Protein 3FZX (pdb70)

Sequence (201 aa):
CAFFFPNQEGEQITRNCYTADGKLTNILVYRVDQAYEYPSGEVVANYTFADAAGKTLNSGQVVARCSDGNFSSGDVATFPTALNNADVYGDLNYPDAFSNPNPGDDDEFDDGTLRLYQKGNKNNRAEISSVFDREFVTTETVNTPAGAFYCTKVKYENNIWTPKETIKGYGYEWYAPNIGIVRSEQYNNKKKELQSYSVLERIKK

B-factor: mean 40.84, std 9.48, range [25.57, 89.01]

Foldseek 3Di:
DFFFAAADAQKKWKKFKAFLVRDTFKIKMKGFHDHDDDPQWWTKIKMFIGTPVRHTAEIDMIWIGGNNWTKACVVCSQCLNSVHHQKDKDMGDDDCVVVHDFQDQPPDDKMKDKMAGDVHRLPIKMDTKDSKTWHDWAWDQAQAGIATWTKIKIWWMDHVVDIFTWIKMFTTHGNNHTAKMWIDGNVRRTGMMMGTNHIDD

Structure (mmCIF, N/CA/C/O backbone):
data_3FZX
#
_entry.id   3FZX
#
_cell.length_a   143.740
_cell.length_b   143.740
_cell.length_c   49.460
_cell.angle_alpha   90.000
_cell.angle_beta   90.000
_cell.angle_gamma   120.000
#
_symmetry.space_group_name_H-M   'P 64 2 2'
#
loop_
_entity.id
_entity.type
_entity.pdbx_description
1 polymer 'Putative exported protein'
2 non-polymer 'CALCIUM ION'
3 water water
#
loop_
_atom_site.group_PDB
_atom_site.id
_atom_site.type_symbol
_atom_site.label_atom_id
_atom_site.label_alt_id
_atom_site.label_comp_id
_atom_site.label_asym_id
_atom_site.label_entity_id
_atom_site.label_seq_id
_atom_site.pdbx_PDB_ins_code
_atom_site.Cartn_x
_atom_site.Cartn_y
_atom_site.Cartn_z
_atom_site.occupancy
_atom_site.B_iso_or_equiv
_atom_site.auth_seq_id
_atom_site.auth_comp_id
_atom_site.auth_asym_id
_atom_site.auth_atom_id
_atom_site.pdbx_PDB_model_num
ATOM 1 N N . CYS A 1 7 ? 62.553 -0.747 19.873 1.00 58.10 25 CYS A N 1
ATOM 2 C CA . CYS A 1 7 ? 61.700 -0.685 18.647 1.00 56.07 25 CYS A CA 1
ATOM 3 C C . CYS A 1 7 ? 60.523 0.260 18.905 1.00 53.37 25 CYS A C 1
ATOM 4 O O . CYS A 1 7 ? 59.448 -0.168 19.323 1.00 57.67 25 CYS A O 1
ATOM 6 N N . ALA A 1 8 ? 60.739 1.552 18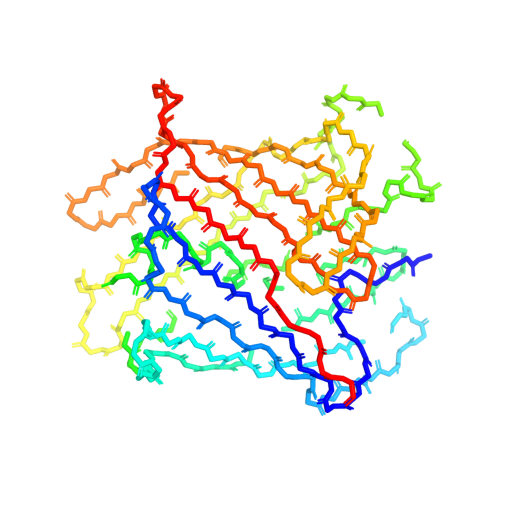.685 1.00 47.81 26 ALA A N 1
ATOM 7 C CA . ALA A 1 8 ? 59.686 2.563 18.854 1.00 42.87 26 ALA A CA 1
ATOM 8 C C . ALA A 1 8 ? 58.679 2.515 17.698 1.00 38.16 26 ALA A C 1
ATOM 9 O O . ALA A 1 8 ? 59.040 2.262 16.555 1.00 38.96 26 ALA A O 1
ATOM 11 N N . PHE A 1 9 ? 57.418 2.784 17.994 1.00 33.77 27 PHE A N 1
ATOM 12 C CA . PHE A 1 9 ? 56.345 2.718 17.003 1.00 32.61 27 PHE A CA 1
ATOM 13 C C . PHE A 1 9 ? 55.835 4.152 16.829 1.00 33.46 27 PHE A C 1
ATOM 14 O O . PHE A 1 9 ? 55.191 4.693 17.715 1.00 35.22 27 PHE A O 1
ATOM 22 N N . PHE A 1 10 ? 56.114 4.762 15.681 1.00 34.95 28 PHE A N 1
ATOM 23 C CA . PHE A 1 10 ? 55.838 6.191 15.457 1.00 34.50 28 PHE A CA 1
ATOM 24 C C . PHE A 1 10 ? 54.452 6.471 14.902 1.00 34.68 28 PHE A C 1
ATOM 25 O O . PHE A 1 10 ? 54.321 7.013 13.827 1.00 32.16 28 PHE A O 1
ATOM 33 N N . PHE A 1 11 ? 53.426 6.089 15.659 1.00 33.89 29 PHE A N 1
ATOM 34 C CA . PHE A 1 11 ? 52.027 6.232 15.255 1.00 34.14 29 PHE A CA 1
ATOM 35 C C . PHE A 1 11 ? 51.159 5.776 16.433 1.00 33.56 29 PHE A C 1
ATOM 36 O O . PHE A 1 11 ? 51.578 4.938 17.214 1.00 33.83 29 PHE A O 1
ATOM 44 N N . PRO A 1 12 ? 49.953 6.329 16.591 1.00 34.91 30 PRO A N 1
ATOM 45 C CA . PRO A 1 12 ? 49.140 5.793 17.678 1.00 33.80 30 PRO A CA 1
ATOM 46 C C . PRO A 1 12 ? 48.860 4.307 17.499 1.00 34.27 30 PRO A C 1
ATOM 47 O O . PRO A 1 12 ? 48.740 3.827 16.376 1.00 33.35 30 PRO A O 1
ATOM 51 N N . ASN A 1 13 ? 48.775 3.589 18.609 1.00 34.90 31 ASN A N 1
ATOM 52 C CA . ASN A 1 13 ? 48.564 2.172 18.559 1.00 36.92 31 ASN A CA 1
ATOM 53 C C . ASN A 1 13 ? 47.531 1.587 19.530 1.00 38.44 31 ASN A C 1
ATOM 54 O O . ASN A 1 13 ? 47.406 0.389 19.592 1.00 36.73 31 ASN A O 1
ATOM 59 N N . GLN A 1 14 ? 46.759 2.415 20.238 1.00 39.19 32 GLN A N 1
ATOM 60 C CA . GLN A 1 14 ? 45.640 1.912 21.061 1.00 40.13 32 GLN A CA 1
ATOM 61 C C . GLN A 1 14 ? 44.366 1.967 20.251 1.00 40.30 32 GLN A C 1
ATOM 62 O O . GLN A 1 14 ? 44.029 3.020 19.733 1.00 40.21 32 GLN A O 1
ATOM 68 N N . GLU A 1 15 ? 43.627 0.864 20.180 1.00 41.28 33 GLU A N 1
ATOM 69 C CA . GLU A 1 15 ? 42.358 0.834 19.434 1.00 41.88 33 GLU A CA 1
ATOM 70 C C . GLU A 1 15 ? 41.454 1.964 19.884 1.00 38.44 33 GLU A C 1
ATOM 71 O O . GLU A 1 15 ? 41.322 2.190 21.067 1.00 39.78 33 GLU A O 1
ATOM 77 N N . GLY A 1 16 ? 40.847 2.663 18.935 1.00 38.00 34 GLY A N 1
ATOM 78 C CA . GLY A 1 16 ? 39.945 3.767 19.246 1.00 38.52 34 GLY A CA 1
ATOM 79 C C . GLY A 1 16 ? 40.655 5.106 19.386 1.00 39.21 34 GLY A C 1
ATOM 80 O O . GLY A 1 16 ? 40.007 6.132 19.322 1.00 40.01 34 GLY A O 1
ATOM 81 N N . GLU A 1 17 ? 41.977 5.120 19.574 1.00 37.96 35 GLU A N 1
ATOM 82 C CA . GLU A 1 17 ? 42.703 6.393 19.760 1.00 37.37 35 GLU A CA 1
ATOM 83 C C . GLU A 1 17 ? 42.558 7.254 18.508 1.00 36.51 35 GLU A C 1
ATOM 84 O O . GLU A 1 17 ? 42.542 6.716 17.405 1.00 37.37 35 GLU A O 1
ATOM 90 N N . GLN A 1 18 ? 42.484 8.573 18.699 1.00 35.95 36 GLN A N 1
ATOM 91 C CA . GLN A 1 18 ? 42.202 9.540 17.630 1.00 37.49 36 GLN A CA 1
ATOM 92 C C . GLN A 1 18 ? 43.150 10.745 17.701 1.00 34.65 36 GLN A C 1
ATOM 93 O O . GLN A 1 18 ? 43.280 11.358 18.741 1.00 35.43 36 GLN A O 1
ATOM 99 N N . ILE A 1 19 ? 43.846 11.028 16.608 1.00 34.30 37 ILE A N 1
ATOM 100 C CA . ILE A 1 19 ? 44.837 12.101 16.517 1.00 35.67 37 ILE A CA 1
ATOM 101 C C . ILE A 1 19 ? 44.323 13.078 15.474 1.00 36.20 37 ILE A C 1
ATOM 102 O O . ILE A 1 19 ? 43.887 12.645 14.402 1.00 35.47 37 ILE A O 1
ATOM 107 N N . THR A 1 20 ? 44.355 14.375 15.791 1.00 35.59 38 THR A N 1
ATOM 108 C CA . THR A 1 20 ? 43.957 15.426 14.868 1.00 33.81 38 THR A CA 1
ATOM 109 C C . THR A 1 20 ? 45.145 16.313 14.611 1.00 33.84 38 THR A C 1
ATOM 110 O O . THR A 1 20 ? 45.825 16.711 15.545 1.00 34.57 38 THR A O 1
ATOM 114 N N . ARG A 1 21 ? 45.392 16.608 13.334 1.00 33.39 39 ARG A N 1
ATOM 115 C CA . ARG A 1 21 ? 46.428 17.535 12.945 1.00 33.55 39 ARG A CA 1
ATOM 116 C C . ARG A 1 21 ? 45.798 18.625 12.040 1.00 32.95 39 ARG A C 1
ATOM 117 O O . ARG A 1 21 ? 45.010 18.327 11.136 1.00 33.08 39 ARG A O 1
ATOM 125 N N . ASN A 1 22 ? 46.130 19.882 12.311 1.00 33.42 40 ASN A N 1
ATOM 126 C CA . ASN A 1 22 ? 45.619 21.021 11.548 1.00 33.63 40 ASN A CA 1
ATOM 127 C C . ASN A 1 22 ? 46.633 21.451 10.491 1.00 33.20 40 ASN A C 1
ATOM 128 O O . ASN A 1 22 ? 47.847 21.389 10.748 1.00 31.55 40 ASN A O 1
ATOM 133 N N . CYS A 1 23 ? 46.124 21.907 9.332 1.00 30.03 41 CYS A N 1
ATOM 134 C CA . CYS A 1 23 ? 46.952 22.389 8.211 1.00 30.32 41 CYS A CA 1
ATOM 135 C C . CYS A 1 23 ? 46.734 23.853 7.980 1.00 30.50 41 CYS A C 1
ATOM 136 O O . CYS A 1 23 ? 45.582 24.286 7.950 1.00 31.15 41 CYS A O 1
ATOM 139 N N . TYR A 1 24 ? 47.836 24.581 7.768 1.00 29.08 42 TYR A N 1
ATOM 140 C CA . TYR A 1 24 ? 47.826 26.033 7.649 1.00 31.71 42 TYR A CA 1
ATOM 141 C C . TYR A 1 24 ? 48.558 26.549 6.397 1.00 33.36 42 TYR A C 1
ATOM 142 O O . TYR A 1 24 ? 49.522 25.925 5.934 1.00 30.65 42 TYR A O 1
ATOM 151 N N . THR A 1 25 ? 48.097 27.715 5.901 1.00 34.17 43 THR A N 1
ATOM 152 C CA . THR A 1 25 ? 48.804 28.498 4.902 1.00 31.81 43 THR A CA 1
ATOM 153 C C . THR A 1 25 ? 49.993 29.132 5.619 1.00 34.07 43 THR A C 1
ATOM 154 O O . THR A 1 25 ? 50.044 29.206 6.882 1.00 32.75 43 THR A O 1
ATOM 158 N N . ALA A 1 26 ? 50.936 29.617 4.821 1.00 33.80 44 ALA A N 1
ATOM 159 C CA . ALA A 1 26 ? 52.109 30.333 5.323 1.00 34.00 44 ALA A CA 1
ATOM 160 C C . ALA A 1 26 ? 51.727 31.526 6.172 1.00 35.29 44 ALA A C 1
ATOM 161 O O . ALA A 1 26 ? 52.538 31.987 6.940 1.00 35.68 44 ALA A O 1
ATOM 163 N N . ASP A 1 27 ? 50.520 32.062 5.990 1.00 36.99 45 ASP A N 1
ATOM 164 C CA . ASP A 1 27 ? 50.018 33.169 6.821 1.00 38.88 45 ASP A CA 1
ATOM 165 C C . ASP A 1 27 ? 49.204 32.760 8.056 1.00 35.98 45 ASP A C 1
ATOM 166 O O . ASP A 1 27 ? 48.592 33.606 8.709 1.00 35.15 45 ASP A O 1
ATOM 171 N N . GLY A 1 28 ? 49.234 31.473 8.379 1.00 33.75 46 GLY A N 1
ATOM 172 C CA . GLY A 1 28 ? 48.647 30.946 9.600 1.00 34.26 46 GLY A CA 1
ATOM 173 C C . GLY A 1 28 ? 47.162 30.639 9.550 1.00 35.11 46 GLY A C 1
ATOM 174 O O . GLY A 1 28 ? 46.556 30.319 10.588 1.00 34.49 46 GLY A O 1
ATOM 175 N N . LYS A 1 29 ? 46.567 30.738 8.362 1.00 34.59 47 LYS A N 1
ATOM 176 C CA . LYS A 1 29 ? 45.149 30.441 8.212 1.00 32.70 47 LYS A CA 1
ATOM 177 C C . LYS A 1 29 ? 44.941 28.939 8.110 1.00 31.20 47 LYS A C 1
ATOM 178 O O . LYS A 1 29 ? 45.647 28.266 7.364 1.00 31.48 47 LYS A O 1
ATOM 184 N N . LEU A 1 30 ? 43.953 28.439 8.851 1.00 29.94 48 LEU A N 1
ATOM 185 C CA . LEU A 1 30 ? 43.575 27.033 8.826 1.00 32.98 48 LEU A CA 1
ATOM 186 C C . LEU A 1 30 ? 42.888 26.679 7.498 1.00 32.29 48 LEU A C 1
ATOM 187 O O . LEU A 1 30 ? 41.861 27.279 7.177 1.00 31.19 48 LEU A O 1
ATOM 192 N N . THR A 1 31 ? 43.461 25.717 6.762 1.00 29.84 49 THR A N 1
ATOM 193 C CA . THR A 1 31 ? 42.893 25.206 5.501 1.00 30.85 49 THR A CA 1
ATOM 194 C C . THR A 1 31 ? 42.245 23.830 5.660 1.00 30.95 49 THR A C 1
ATOM 195 O O . THR A 1 31 ? 41.189 23.562 5.096 1.00 30.90 49 THR A O 1
ATOM 199 N N . ASN A 1 32 ? 42.860 22.940 6.434 1.00 31.49 50 ASN A N 1
ATOM 200 C CA . ASN A 1 32 ? 42.351 21.569 6.527 1.00 31.66 50 ASN A CA 1
ATOM 201 C C . ASN A 1 32 ? 42.605 20.940 7.863 1.00 32.75 50 ASN A C 1
ATOM 202 O O . ASN A 1 32 ? 43.500 21.360 8.602 1.00 32.52 50 ASN A O 1
ATOM 207 N N . ILE A 1 33 ? 41.815 19.911 8.150 1.00 34.17 51 ILE A N 1
ATOM 208 C CA . ILE A 1 33 ? 41.943 19.145 9.385 1.00 35.95 51 ILE A CA 1
ATOM 209 C C . ILE A 1 33 ? 42.060 17.680 9.014 1.00 3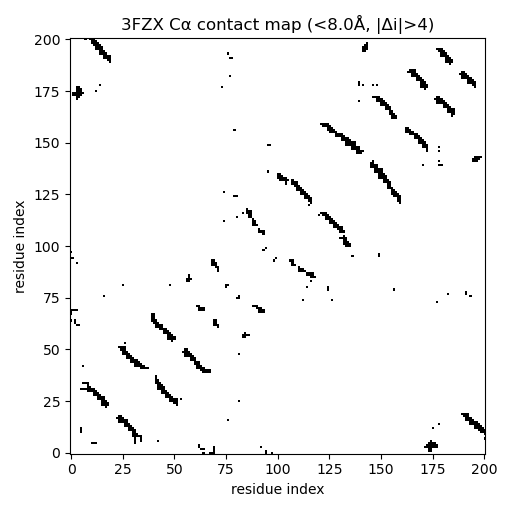6.80 51 ILE A C 1
ATOM 210 O O . ILE A 1 33 ? 41.215 17.184 8.261 1.00 33.79 51 ILE A O 1
ATOM 215 N N . LEU A 1 34 ? 43.111 17.010 9.513 1.00 35.86 52 LEU A N 1
ATOM 216 C CA . LEU A 1 34 ? 43.323 15.583 9.270 1.00 36.70 52 LEU A CA 1
ATOM 217 C C . LEU A 1 34 ? 43.093 14.819 10.580 1.00 37.84 52 LEU A C 1
ATOM 218 O O . LEU A 1 34 ? 43.657 15.172 11.632 1.00 36.75 52 LEU A O 1
ATOM 223 N N . VAL A 1 35 ? 42.281 13.769 10.511 1.00 38.33 53 VAL A N 1
ATOM 224 C CA . VAL A 1 35 ? 41.914 12.974 11.689 1.00 38.62 53 VAL A CA 1
ATOM 225 C C . VAL A 1 35 ? 42.217 11.512 11.406 1.00 40.00 53 VAL A C 1
ATOM 226 O O . VAL A 1 35 ? 41.745 10.965 10.394 1.00 40.08 53 VAL A O 1
ATOM 230 N N . TYR A 1 36 ? 43.017 10.897 12.273 1.00 39.09 54 TYR A N 1
ATOM 231 C CA . TYR A 1 36 ? 43.314 9.476 12.195 1.00 39.68 54 TYR A CA 1
ATOM 232 C C . TYR A 1 36 ? 42.627 8.798 13.364 1.00 40.35 54 TYR A C 1
ATOM 233 O O . TYR A 1 36 ? 42.641 9.332 14.478 1.00 40.54 54 TYR A O 1
ATOM 242 N N . ARG A 1 37 ? 42.038 7.631 13.133 1.00 38.89 55 ARG A N 1
ATOM 243 C CA . ARG A 1 37 ? 41.507 6.811 14.218 1.00 39.10 55 ARG A CA 1
ATOM 244 C C . ARG A 1 37 ? 42.015 5.363 14.081 1.00 36.93 55 ARG A C 1
ATOM 245 O O . ARG A 1 37 ? 41.852 4.731 13.017 1.00 36.03 55 ARG A O 1
ATOM 253 N N . VAL A 1 38 ? 42.637 4.859 15.148 1.00 35.53 56 VAL A N 1
ATOM 254 C CA . VAL A 1 38 ? 43.148 3.498 15.189 1.00 36.29 56 VAL A CA 1
ATOM 255 C C . VAL A 1 38 ? 41.965 2.529 15.193 1.00 37.16 56 VAL A C 1
ATOM 256 O O . VAL A 1 38 ? 41.153 2.551 16.118 1.00 38.18 56 VAL A O 1
ATOM 260 N N . ASP A 1 39 ? 41.850 1.728 14.141 1.00 39.80 57 ASP A N 1
ATOM 261 C CA . ASP A 1 39 ? 40.755 0.755 13.984 1.00 43.23 57 ASP A CA 1
ATOM 262 C C . ASP A 1 39 ? 41.137 -0.563 14.637 1.00 44.11 57 ASP A C 1
ATOM 263 O O . ASP A 1 39 ? 40.381 -1.098 15.419 1.00 45.34 57 ASP A O 1
ATOM 268 N N . GLN A 1 40 ? 42.327 -1.071 14.338 1.00 44.30 58 GLN A N 1
ATOM 269 C CA . GLN A 1 40 ? 42.766 -2.350 14.885 1.00 45.88 58 GLN A CA 1
ATOM 270 C C . GLN A 1 40 ? 44.271 -2.397 15.057 1.00 41.51 58 GLN A C 1
ATOM 271 O O . GLN A 1 40 ? 44.990 -1.858 14.241 1.00 39.45 58 GLN A O 1
ATOM 277 N N . ALA A 1 41 ? 44.736 -3.034 16.126 1.00 38.31 59 ALA A N 1
ATOM 278 C CA . ALA A 1 41 ? 46.162 -3.285 16.326 1.00 36.57 59 ALA A CA 1
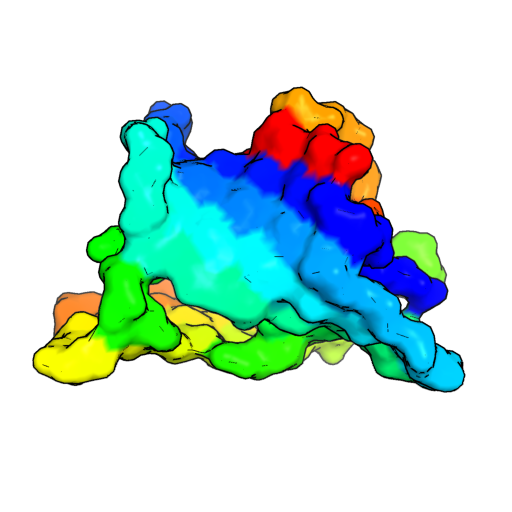ATOM 279 C C . ALA A 1 41 ? 46.323 -4.792 16.354 1.00 36.69 59 ALA A C 1
ATOM 280 O O . ALA A 1 41 ? 45.598 -5.460 17.067 1.00 38.72 59 ALA A O 1
ATOM 282 N N . TYR A 1 42 ? 47.245 -5.322 15.554 1.00 35.80 60 TYR A N 1
ATOM 283 C CA . TYR A 1 42 ? 47.518 -6.754 15.474 1.00 34.23 60 TYR A CA 1
ATOM 284 C C . TYR A 1 42 ? 48.962 -7.028 15.868 1.00 36.10 60 TYR A C 1
ATOM 285 O O . TYR A 1 42 ? 49.879 -6.298 15.466 1.00 35.23 60 TYR A O 1
ATOM 294 N N . GLU A 1 43 ? 49.179 -8.118 16.595 1.00 34.78 61 GLU A N 1
ATOM 295 C CA . GLU A 1 43 ? 50.511 -8.485 17.035 1.00 34.12 61 GLU A CA 1
ATOM 296 C C . GLU A 1 43 ? 51.054 -9.603 16.191 1.00 31.75 61 GLU A C 1
ATOM 297 O O . GLU A 1 43 ? 50.366 -10.581 15.926 1.00 30.03 61 GLU A O 1
ATOM 303 N N . TYR A 1 44 ? 52.293 -9.430 15.752 1.00 29.73 62 TYR A N 1
ATOM 304 C CA . TYR A 1 44 ? 53.019 -10.422 15.002 1.00 31.90 62 TYR A CA 1
ATOM 305 C C . TYR A 1 44 ? 54.340 -10.639 15.736 1.00 33.77 62 TYR A C 1
ATOM 306 O O . TYR A 1 44 ? 54.813 -9.744 16.422 1.00 31.11 62 TYR A O 1
ATOM 315 N N . PRO A 1 45 ? 54.946 -11.829 15.604 1.00 38.61 63 PRO A N 1
ATOM 316 C CA . PRO A 1 45 ? 56.225 -12.038 16.287 1.00 41.02 63 PRO A CA 1
ATOM 317 C C . PRO A 1 45 ? 57.222 -10.924 15.962 1.00 43.13 63 PRO A C 1
ATOM 318 O O . PRO A 1 45 ? 57.833 -10.367 16.853 1.00 45.50 63 PRO A O 1
ATOM 322 N N . SER A 1 46 ? 57.308 -10.545 14.697 1.00 45.57 64 SER A N 1
ATOM 323 C CA . SER A 1 46 ? 58.257 -9.520 14.256 1.00 47.56 64 SER A CA 1
ATOM 324 C C . SER A 1 46 ? 57.886 -8.064 14.571 1.00 46.90 64 SER A C 1
ATOM 325 O O . SER A 1 46 ? 58.581 -7.156 14.093 1.00 50.98 64 SER A O 1
ATOM 328 N N . GLY A 1 47 ? 56.823 -7.823 15.345 1.00 42.55 65 GLY A N 1
ATOM 329 C CA . GLY A 1 47 ? 56.321 -6.461 15.546 1.00 41.13 65 GLY A CA 1
ATOM 330 C C . GLY A 1 47 ? 54.825 -6.306 15.282 1.00 40.26 65 GLY A C 1
ATOM 331 O O . GLY A 1 47 ? 54.129 -7.254 14.974 1.00 45.20 65 GLY A O 1
ATOM 340 N N . GLU A 1 49 ? 51.137 -4.426 13.727 1.00 35.21 67 GLU A N 1
ATOM 341 C CA . GLU A 1 49 ? 50.451 -3.858 12.579 1.00 34.90 67 GLU A CA 1
ATOM 342 C C . GLU A 1 49 ? 49.260 -3.045 13.086 1.00 35.55 67 GLU A C 1
ATOM 343 O O . GLU A 1 49 ? 48.437 -3.571 13.844 1.00 36.62 67 GLU A O 1
ATOM 349 N N . VAL A 1 50 ? 49.158 -1.785 12.662 1.00 33.98 68 VAL A N 1
ATOM 350 C CA . VAL A 1 50 ? 48.030 -0.908 13.049 1.00 34.43 68 VAL A CA 1
ATOM 351 C C . VAL A 1 50 ? 47.304 -0.472 11.785 1.00 35.10 68 VAL A C 1
ATOM 352 O O . VAL A 1 50 ? 47.927 0.048 10.877 1.00 36.52 68 VAL A O 1
ATOM 356 N N . VAL A 1 51 ? 46.003 -0.724 11.714 1.00 34.68 69 VAL A N 1
ATOM 357 C CA . VAL A 1 51 ? 45.163 -0.260 10.622 1.00 33.65 69 VAL A CA 1
ATOM 358 C C . VAL A 1 51 ? 44.392 0.938 11.194 1.00 35.06 69 VAL A C 1
ATOM 359 O O . VAL A 1 51 ? 43.726 0.809 12.231 1.00 33.04 69 VAL A O 1
ATOM 363 N N . ALA A 1 52 ? 44.500 2.103 10.543 1.00 34.89 70 ALA A N 1
ATOM 364 C CA . ALA A 1 52 ? 43.775 3.298 10.986 1.00 38.29 70 ALA A CA 1
ATOM 365 C C . ALA A 1 52 ? 42.931 3.865 9.852 1.00 39.26 70 ALA A C 1
ATOM 366 O O . ALA A 1 52 ? 43.307 3.753 8.704 1.00 39.49 70 ALA A O 1
ATOM 368 N N . ASN A 1 53 ? 41.782 4.439 10.198 1.00 40.52 71 ASN A N 1
ATOM 369 C CA . ASN A 1 53 ? 40.963 5.210 9.258 1.00 42.34 71 ASN A CA 1
ATOM 370 C C . ASN A 1 53 ? 41.396 6.668 9.277 1.00 41.87 71 ASN A C 1
ATOM 371 O O . ASN A 1 53 ? 41.633 7.212 10.353 1.00 43.18 71 ASN A O 1
ATOM 376 N N . TYR A 1 54 ? 41.501 7.291 8.103 1.00 41.45 72 TYR A N 1
ATOM 377 C CA . TYR A 1 54 ? 41.800 8.720 8.006 1.00 39.50 72 TYR A CA 1
ATOM 378 C C . TYR A 1 54 ? 40.639 9.446 7.374 1.00 41.85 72 TYR A C 1
ATOM 379 O O . TYR A 1 54 ? 39.910 8.866 6.559 1.00 40.68 72 TYR A O 1
ATOM 388 N N . THR A 1 55 ? 40.475 10.703 7.797 1.00 41.30 73 THR A N 1
ATOM 389 C CA . THR A 1 55 ? 39.583 11.672 7.194 1.00 40.27 73 THR A CA 1
ATOM 390 C C . THR A 1 55 ? 40.339 12.996 7.008 1.00 39.35 73 THR A C 1
ATOM 391 O O . THR A 1 55 ? 41.075 13.442 7.890 1.00 38.23 73 THR A O 1
ATOM 395 N N . PHE A 1 56 ? 40.204 13.549 5.809 1.00 37.76 74 PHE A N 1
ATOM 396 C CA . PHE A 1 56 ? 40.729 14.846 5.432 1.00 36.73 74 PHE A CA 1
ATOM 397 C C . PHE A 1 56 ? 39.486 15.704 5.279 1.00 36.05 74 PHE A C 1
ATOM 398 O O . PHE A 1 56 ? 38.580 15.354 4.540 1.00 34.10 74 PHE A O 1
ATOM 406 N N . ALA A 1 57 ? 39.427 16.804 6.004 1.00 36.81 75 ALA A N 1
ATOM 407 C CA . ALA A 1 57 ? 38.333 17.759 5.861 1.00 35.97 75 ALA A CA 1
ATOM 408 C C . ALA A 1 57 ? 38.891 19.151 5.626 1.00 35.26 75 ALA A C 1
ATOM 409 O O . ALA A 1 57 ? 40.080 19.394 5.800 1.00 32.08 75 ALA A O 1
ATOM 411 N N . ASP A 1 58 ? 38.023 20.057 5.196 1.00 35.14 76 ASP A N 1
ATOM 412 C CA . ASP A 1 58 ? 38.401 21.462 5.042 1.00 36.91 76 ASP A CA 1
ATOM 413 C C . ASP A 1 58 ? 38.223 22.161 6.395 1.00 36.40 76 ASP A C 1
ATOM 414 O O . ASP A 1 58 ? 37.798 21.526 7.365 1.00 38.13 76 ASP A O 1
ATOM 419 N N . ALA A 1 59 ? 38.516 23.465 6.443 1.00 36.72 77 ALA A N 1
ATOM 420 C CA . ALA A 1 59 ? 38.450 24.253 7.677 1.00 37.81 77 ALA A CA 1
ATOM 421 C C . ALA A 1 59 ? 37.049 24.300 8.265 1.00 38.62 77 ALA A C 1
ATOM 422 O O . ALA A 1 59 ? 36.911 24.453 9.461 1.00 41.68 77 ALA A O 1
ATOM 424 N N . ALA A 1 60 ? 36.018 24.145 7.440 1.00 38.90 78 ALA A N 1
ATOM 425 C CA . ALA A 1 60 ? 34.632 24.117 7.929 1.00 39.73 78 ALA A CA 1
ATOM 426 C C . ALA A 1 60 ? 34.162 22.703 8.331 1.00 41.44 78 ALA A C 1
ATOM 427 O O . ALA A 1 60 ? 32.986 22.498 8.554 1.00 42.45 78 ALA A O 1
ATOM 429 N N . GLY A 1 61 ? 35.067 21.726 8.418 1.00 45.11 79 GLY A N 1
ATOM 430 C CA . GLY A 1 61 ? 34.694 20.341 8.774 1.00 45.51 79 GLY A CA 1
ATOM 431 C C . GLY A 1 61 ? 34.064 19.446 7.695 1.00 45.38 79 GLY A C 1
ATOM 432 O O . GLY A 1 61 ? 33.776 18.275 7.968 1.00 45.94 79 GLY A O 1
ATOM 433 N N . LYS A 1 62 ? 33.826 19.963 6.488 1.00 43.90 80 LYS A N 1
ATOM 434 C CA . LYS A 1 62 ? 33.340 19.119 5.389 1.00 43.59 80 LYS A CA 1
ATOM 435 C C . LYS A 1 62 ? 34.420 18.090 4.958 1.00 42.26 80 LYS A C 1
ATOM 436 O O . LYS A 1 62 ? 35.548 18.462 4.615 1.00 40.37 80 LYS A O 1
ATOM 442 N N . THR A 1 63 ? 34.067 16.805 4.994 1.00 41.06 81 THR A N 1
ATOM 443 C CA . THR A 1 63 ? 34.983 15.735 4.596 1.00 41.97 81 THR A CA 1
ATOM 444 C C . THR A 1 63 ? 35.339 15.857 3.122 1.00 39.64 81 THR A C 1
ATOM 445 O O . THR A 1 63 ? 34.464 16.041 2.323 1.00 40.16 81 THR A O 1
ATOM 449 N N . LEU A 1 64 ? 36.625 15.791 2.803 1.00 37.69 82 LEU A N 1
ATOM 450 C CA . LEU A 1 64 ? 37.128 15.831 1.440 1.00 37.70 82 LEU A CA 1
ATOM 451 C C . LEU A 1 64 ? 37.497 14.419 0.952 1.00 39.69 82 LEU A C 1
ATOM 452 O O . LEU A 1 64 ? 37.322 14.081 -0.209 1.00 40.54 82 LEU A O 1
ATOM 457 N N . ASN A 1 65 ? 38.003 13.590 1.847 1.00 41.34 83 ASN A N 1
ATOM 458 C CA . ASN A 1 65 ? 38.501 12.282 1.483 1.00 39.39 83 ASN A CA 1
ATOM 459 C C . ASN A 1 65 ? 38.644 11.454 2.744 1.00 41.39 83 ASN A C 1
ATOM 460 O O . ASN A 1 65 ? 39.026 11.992 3.785 1.00 39.17 83 ASN A O 1
ATOM 465 N N . SER A 1 66 ? 38.343 10.159 2.653 1.00 41.91 84 SER A N 1
ATOM 466 C CA . SER A 1 66 ? 38.655 9.213 3.710 1.00 43.52 84 SER A CA 1
ATOM 467 C C . SER A 1 66 ? 39.020 7.843 3.180 1.00 44.87 84 SER A C 1
ATOM 468 O O . SER A 1 66 ? 38.639 7.440 2.077 1.00 44.32 84 SER A O 1
ATOM 471 N N . GLY A 1 67 ? 39.819 7.146 3.974 1.00 45.70 85 GLY A N 1
ATOM 472 C CA . GLY A 1 67 ? 40.305 5.834 3.614 1.00 45.20 85 GLY A CA 1
ATOM 473 C C . GLY A 1 67 ? 40.928 5.157 4.808 1.00 45.42 85 GLY A C 1
ATOM 474 O O . GLY A 1 67 ? 40.647 5.512 5.964 1.00 42.84 85 GLY A O 1
ATOM 475 N N . GLN A 1 68 ? 41.739 4.154 4.520 1.00 44.34 86 GLN A N 1
ATOM 476 C CA . GLN A 1 68 ? 42.435 3.432 5.548 1.00 45.35 86 GLN A CA 1
ATOM 477 C C . GLN A 1 68 ? 43.893 3.520 5.237 1.00 44.76 86 GLN A C 1
ATOM 478 O O . GLN A 1 68 ? 44.279 3.733 4.099 1.00 44.70 86 GLN A O 1
ATOM 492 N N . VAL A 1 70 ? 48.048 2.178 7.009 1.00 35.75 88 VAL A N 1
ATOM 493 C CA A VAL A 1 70 ? 48.732 1.239 7.874 0.50 36.24 88 VAL A CA 1
ATOM 494 C CA B VAL A 1 70 ? 48.760 1.209 7.838 0.50 36.13 88 VAL A CA 1
ATOM 495 C C . VAL A 1 70 ? 50.044 1.779 8.420 1.00 35.90 88 VAL A C 1
ATOM 496 O O . VAL A 1 70 ? 50.784 2.464 7.718 1.00 37.14 88 VAL A O 1
ATOM 503 N N . ALA A 1 71 ? 50.290 1.485 9.701 1.00 35.82 89 ALA A N 1
ATOM 504 C CA . ALA A 1 71 ? 51.556 1.764 10.377 1.00 35.36 89 ALA A CA 1
ATOM 505 C C . ALA A 1 71 ? 52.027 0.394 10.860 1.00 36.42 89 ALA A C 1
ATOM 506 O O . ALA A 1 71 ? 51.195 -0.422 11.291 1.00 34.83 89 ALA A O 1
ATOM 508 N N . ARG A 1 72 ? 53.339 0.141 10.797 1.00 35.11 90 ARG A N 1
ATOM 509 C CA . ARG A 1 72 ? 53.879 -1.141 11.181 1.00 34.49 90 ARG A CA 1
ATOM 510 C C . ARG A 1 72 ? 55.337 -1.179 11.613 1.00 34.84 90 ARG A C 1
ATOM 511 O O . ARG A 1 72 ? 56.158 -0.387 11.170 1.00 31.39 90 ARG A O 1
ATOM 519 N N . CYS A 1 73 ? 55.608 -2.182 12.441 1.00 35.59 91 CYS A N 1
ATOM 520 C CA . CYS A 1 73 ? 56.923 -2.529 12.913 1.00 42.02 91 CYS A CA 1
ATOM 521 C C . CYS A 1 73 ? 57.190 -3.920 12.381 1.00 39.66 91 CYS A C 1
ATOM 522 O O . CYS A 1 73 ? 56.396 -4.823 12.582 1.00 36.41 91 CYS A O 1
ATOM 525 N N . SER A 1 74 ? 58.283 -4.072 11.665 1.00 42.23 92 SER A N 1
ATOM 526 C CA . SER A 1 74 ? 58.736 -5.369 11.226 1.00 46.89 92 SER A CA 1
ATOM 527 C C . SER A 1 74 ? 60.240 -5.496 11.505 1.00 50.73 92 SER A C 1
ATOM 528 O O . SER A 1 74 ? 61.046 -4.690 11.038 1.00 50.79 92 SER A O 1
ATOM 531 N N . ASP A 1 75 ? 60.595 -6.523 12.268 1.00 55.08 93 ASP A N 1
ATOM 532 C CA . ASP A 1 75 ? 61.934 -6.682 12.823 1.00 57.48 93 ASP A CA 1
ATOM 533 C C . ASP A 1 75 ? 62.195 -5.421 13.635 1.00 56.65 93 ASP A C 1
ATOM 534 O O . ASP A 1 75 ? 61.332 -5.031 14.448 1.00 59.83 93 ASP A O 1
ATOM 539 N N . GLY A 1 76 ? 63.308 -4.740 13.444 1.00 52.40 94 GLY A N 1
ATOM 540 C CA . GLY A 1 76 ? 63.508 -3.525 14.228 1.00 51.23 94 GLY A CA 1
ATOM 541 C C . GLY A 1 76 ? 62.875 -2.280 13.637 1.00 49.35 94 GLY A C 1
ATOM 542 O O . GLY A 1 76 ? 62.888 -1.237 14.294 1.00 51.07 94 GLY A O 1
ATOM 543 N N . ASN A 1 77 ? 62.259 -2.398 12.453 1.00 46.25 95 ASN A N 1
ATOM 544 C CA . ASN A 1 77 ? 61.962 -1.244 11.595 1.00 43.64 95 ASN A CA 1
ATOM 545 C C . ASN A 1 77 ? 60.519 -0.810 11.448 1.00 40.43 95 ASN A C 1
ATOM 546 O O . ASN A 1 77 ? 59.632 -1.591 11.064 1.00 38.45 95 ASN A O 1
ATOM 551 N N . PHE A 1 78 ? 60.290 0.468 11.737 1.00 36.66 96 PHE A N 1
ATOM 552 C CA . PHE A 1 78 ? 58.970 1.042 11.627 1.00 34.75 96 PHE A CA 1
ATOM 553 C C . PHE A 1 78 ? 58.776 1.659 10.261 1.00 32.10 96 PHE A C 1
ATOM 554 O O . PHE A 1 78 ? 59.631 2.397 9.793 1.00 31.55 96 PHE A O 1
ATOM 562 N N . SER A 1 79 ? 57.632 1.397 9.629 1.00 32.34 97 SER A N 1
ATOM 563 C CA . SER A 1 79 ? 57.289 2.091 8.395 1.00 30.28 97 SER A CA 1
ATOM 564 C C . SER A 1 79 ? 55.807 2.388 8.360 1.00 32.76 97 SER A C 1
ATOM 565 O O . SER A 1 79 ? 55.045 1.858 9.184 1.00 33.19 97 SER A O 1
ATOM 576 N N . SER A 1 81 ? 52.329 4.171 5.676 1.00 38.49 99 SER A N 1
ATOM 577 C CA . SER A 1 81 ? 51.749 4.863 4.535 1.00 40.50 99 SER A CA 1
ATOM 578 C C . SER A 1 81 ? 52.084 6.338 4.558 1.00 41.41 99 SER A C 1
ATOM 579 O O . SER A 1 81 ? 52.243 6.944 5.627 1.00 42.91 99 SER A O 1
ATOM 590 N N . GLY A 1 83 ? 50.303 8.945 3.800 1.00 56.92 101 GLY A N 1
ATOM 591 C CA . GLY A 1 83 ? 49.186 9.863 4.049 1.00 59.13 101 GLY A CA 1
ATOM 592 C C . GLY A 1 83 ? 49.598 11.292 4.401 1.00 59.93 101 GLY A C 1
ATOM 593 O O . GLY A 1 83 ? 49.106 12.254 3.795 1.00 62.69 101 GLY A O 1
ATOM 594 N N . ASP A 1 84 ? 50.540 11.428 5.324 1.00 56.06 102 ASP A N 1
ATOM 595 C CA . ASP A 1 84 ? 50.993 12.732 5.782 1.00 57.18 102 ASP A CA 1
ATOM 596 C C . ASP A 1 84 ? 51.522 13.698 4.698 1.00 58.72 102 ASP A C 1
ATOM 597 O O . ASP A 1 84 ? 51.290 14.911 4.795 1.00 60.21 102 ASP A O 1
ATOM 602 N N . VAL A 1 85 ? 52.160 13.189 3.642 1.00 58.37 103 VAL A N 1
ATOM 603 C CA . VAL A 1 85 ? 52.593 14.059 2.541 1.00 56.45 103 VAL A CA 1
ATOM 604 C C . VAL A 1 85 ? 51.366 14.540 1.730 1.00 54.01 103 VAL A C 1
ATOM 605 O O . VAL A 1 85 ? 51.479 15.491 0.984 1.00 50.33 103 VAL A O 1
ATOM 609 N N . ALA A 1 86 ? 50.205 13.883 1.876 1.00 52.57 104 ALA A N 1
ATOM 610 C CA . ALA A 1 86 ? 48.942 14.412 1.318 1.00 53.54 104 ALA A CA 1
ATOM 611 C C . ALA A 1 86 ? 48.488 15.725 1.989 1.00 52.62 104 ALA A C 1
ATOM 612 O O . ALA A 1 86 ? 47.577 16.385 1.476 1.00 55.42 104 ALA A O 1
ATOM 614 N N . THR A 1 87 ? 49.117 16.126 3.095 1.00 47.79 105 THR A N 1
ATOM 615 C CA . THR A 1 87 ? 48.815 17.432 3.672 1.00 47.46 105 THR A CA 1
ATOM 616 C C . THR A 1 87 ? 49.469 18.564 2.890 1.00 48.40 105 THR A C 1
ATOM 617 O O . THR A 1 87 ? 49.310 19.712 3.254 1.00 49.83 105 THR A O 1
ATOM 621 N N . PHE A 1 88 ? 50.187 18.271 1.808 1.00 49.17 106 PHE A N 1
ATOM 622 C CA . PHE A 1 88 ? 50.711 19.345 0.948 1.00 49.39 106 PHE A CA 1
ATOM 623 C C . PHE A 1 88 ? 49.507 20.028 0.277 1.00 50.32 106 PHE A C 1
ATOM 624 O O . PHE A 1 88 ? 48.534 19.362 -0.041 1.00 52.53 106 PHE A O 1
ATOM 632 N N . PRO A 1 89 ? 49.541 21.360 0.096 1.00 50.04 107 PRO A N 1
ATOM 633 C CA . PRO A 1 89 ? 48.373 22.057 -0.460 1.00 48.70 107 PRO A CA 1
ATOM 634 C C . PRO A 1 89 ? 47.847 21.554 -1.820 1.00 46.36 107 PRO A C 1
ATOM 635 O O . PRO A 1 89 ? 46.625 21.499 -2.031 1.00 44.78 107 PRO A O 1
ATOM 639 N N . THR A 1 90 ? 48.760 21.204 -2.723 1.00 44.53 108 THR A N 1
ATOM 640 C CA . THR A 1 90 ? 48.389 20.661 -4.045 1.00 43.96 108 THR A CA 1
ATOM 641 C C . THR A 1 90 ? 47.532 19.431 -3.857 1.00 40.33 108 THR A C 1
ATOM 642 O O . THR A 1 90 ? 46.532 19.267 -4.526 1.00 41.87 108 THR A O 1
ATOM 646 N N . ALA A 1 91 ? 47.894 18.608 -2.886 1.00 40.04 109 ALA A N 1
ATOM 647 C CA . ALA A 1 91 ? 47.153 17.398 -2.588 1.00 38.31 109 ALA A CA 1
ATOM 648 C C . ALA A 1 91 ? 45.789 17.724 -1.986 1.00 39.39 109 ALA A C 1
ATOM 649 O O . ALA A 1 91 ? 44.738 17.278 -2.483 1.00 40.32 109 ALA A O 1
ATOM 651 N N . LEU A 1 92 ? 45.807 18.533 -0.926 1.00 38.78 110 LEU A N 1
ATOM 652 C CA . LEU A 1 92 ? 44.586 18.882 -0.212 1.00 39.74 110 LEU A CA 1
ATOM 653 C C . LEU A 1 92 ? 43.562 19.483 -1.158 1.00 39.15 110 LEU A C 1
ATOM 654 O O . LEU A 1 92 ? 42.391 19.107 -1.136 1.00 40.35 110 LEU A O 1
ATOM 659 N N . ASN A 1 93 ? 44.036 20.383 -2.009 1.00 40.20 111 ASN A N 1
ATOM 660 C CA . ASN A 1 93 ? 43.182 21.114 -2.939 1.00 39.83 111 ASN A CA 1
ATOM 661 C C . ASN A 1 93 ? 42.630 20.317 -4.111 1.00 39.05 111 ASN A C 1
ATOM 662 O O . ASN A 1 93 ? 41.734 20.794 -4.769 1.00 39.28 111 ASN A O 1
ATOM 683 N N . ASN A 1 96 ? 38.692 14.872 -3.438 1.00 36.65 114 ASN A N 1
ATOM 684 C CA . ASN A 1 96 ? 37.264 14.695 -3.259 1.00 36.81 114 ASN A CA 1
ATOM 685 C C . ASN A 1 96 ? 37.019 13.191 -3.012 1.00 37.23 114 ASN A C 1
ATOM 686 O O . ASN A 1 96 ? 37.969 12.383 -2.981 1.00 36.96 114 ASN A O 1
ATOM 691 N N . ALA A 1 97 ? 35.764 12.824 -2.791 1.00 37.35 115 ALA A N 1
ATOM 692 C CA . ALA A 1 97 ? 35.399 11.445 -2.478 1.00 35.37 115 ALA A CA 1
ATOM 693 C C . ALA A 1 97 ? 35.854 10.424 -3.522 1.00 37.59 115 ALA A C 1
ATOM 694 O O . ALA A 1 97 ? 36.031 9.268 -3.185 1.00 39.64 115 ALA A O 1
ATOM 696 N N . ASP A 1 98 ? 36.021 10.828 -4.784 1.00 36.89 116 ASP A N 1
ATOM 697 C CA . ASP A 1 98 ? 36.472 9.912 -5.828 1.00 36.33 116 ASP A CA 1
ATOM 698 C C . ASP A 1 98 ? 37.998 9.882 -6.024 1.00 35.44 116 ASP A C 1
ATOM 699 O O . ASP A 1 98 ? 38.477 9.223 -6.951 1.00 32.37 116 ASP A O 1
ATOM 704 N N . VAL A 1 99 ? 38.754 10.586 -5.176 1.00 34.15 117 VAL A N 1
ATOM 705 C CA . VAL A 1 99 ? 40.209 10.563 -5.265 1.00 34.21 117 VAL A CA 1
ATOM 706 C C . VAL A 1 99 ? 40.758 9.423 -4.424 1.00 36.73 117 VAL A C 1
ATOM 707 O O . VAL A 1 99 ? 40.351 9.212 -3.299 1.00 37.67 117 VAL A O 1
ATOM 711 N N . TYR A 1 100 ? 41.693 8.691 -4.993 1.00 39.29 118 TYR A N 1
ATOM 712 C CA . TYR A 1 100 ? 42.376 7.604 -4.325 1.00 40.09 118 TYR A CA 1
ATOM 713 C C . TYR A 1 100 ? 43.840 7.886 -4.385 1.00 38.66 118 TYR A C 1
ATOM 714 O O . TYR A 1 100 ? 44.297 8.700 -5.174 1.00 39.13 118 TYR A O 1
ATOM 744 N N . GLY A 1 103 ? 50.963 4.840 -2.309 1.00 40.97 121 GLY A N 1
ATOM 745 C CA . GLY A 1 103 ? 52.341 5.181 -2.080 1.00 41.29 121 GLY A CA 1
ATOM 746 C C . GLY A 1 103 ? 53.090 4.017 -1.488 1.00 41.19 121 GLY A C 1
ATOM 747 O O . GLY A 1 103 ? 52.511 3.007 -1.147 1.00 40.91 121 GLY A O 1
ATOM 748 N N . ASP A 1 104 ? 54.396 4.175 -1.368 1.00 42.79 122 ASP A N 1
ATOM 749 C CA . ASP A 1 104 ? 55.226 3.236 -0.634 1.00 44.09 122 ASP A CA 1
ATOM 750 C C . ASP A 1 104 ? 54.911 3.312 0.846 1.00 43.92 122 ASP A C 1
ATOM 751 O O . ASP A 1 104 ? 54.356 4.315 1.325 1.00 43.36 122 ASP A O 1
ATOM 756 N N . LEU A 1 105 ? 55.252 2.244 1.567 1.00 41.81 123 LEU A N 1
ATOM 757 C CA . LEU A 1 105 ? 55.319 2.325 3.014 1.00 41.01 123 LEU A CA 1
ATOM 758 C C . LEU A 1 105 ? 56.697 2.965 3.201 1.00 41.35 123 LEU A C 1
ATOM 759 O O . LEU A 1 105 ? 57.681 2.469 2.679 1.00 42.13 123 LEU A O 1
ATOM 772 N N . ASN A 1 107 ? 59.803 4.362 5.704 1.00 33.14 125 ASN A N 1
ATOM 773 C CA . ASN A 1 107 ? 60.438 4.031 6.979 1.00 35.58 125 ASN A CA 1
ATOM 774 C C . ASN A 1 107 ? 60.758 5.265 7.839 1.00 36.13 125 ASN A C 1
ATOM 775 O O . ASN A 1 107 ? 61.013 6.346 7.309 1.00 38.91 125 ASN A O 1
ATOM 780 N N . TYR A 1 108 ? 60.706 5.104 9.160 1.00 36.25 126 TYR A N 1
ATOM 781 C CA . TYR A 1 108 ? 61.034 6.179 10.086 1.00 36.59 126 TYR A CA 1
ATOM 782 C C . TYR A 1 108 ? 62.000 5.623 11.102 1.00 38.22 126 TYR A C 1
ATOM 783 O O . TYR A 1 108 ? 61.591 4.907 12.006 1.00 38.10 126 TYR A O 1
ATOM 792 N N . PRO A 1 109 ? 63.300 5.926 10.947 1.00 38.22 127 PRO A N 1
ATOM 793 C CA . PRO A 1 109 ? 64.263 5.419 11.901 1.00 35.88 127 PRO A CA 1
ATOM 794 C C . PRO A 1 109 ? 64.069 5.933 13.313 1.00 37.23 127 PRO A C 1
ATOM 795 O O . PRO A 1 109 ? 63.515 7.026 13.558 1.00 35.19 127 PRO A O 1
ATOM 799 N N . ASP A 1 110 ? 64.563 5.122 14.232 1.00 38.53 128 ASP A N 1
ATOM 800 C CA . ASP A 1 110 ? 64.485 5.366 15.654 1.00 38.89 128 ASP A CA 1
ATOM 801 C C . ASP A 1 110 ? 65.798 6.003 16.103 1.00 38.84 128 ASP A C 1
ATOM 802 O O . ASP A 1 110 ? 66.740 5.307 16.487 1.00 35.28 128 ASP A O 1
ATOM 807 N N . ALA A 1 111 ? 65.854 7.327 16.017 1.00 43.83 129 ALA A N 1
ATOM 808 C CA . ALA A 1 111 ? 67.014 8.122 16.452 1.00 49.32 129 ALA A CA 1
ATOM 809 C C . ALA A 1 111 ? 67.256 7.937 17.936 1.00 54.66 129 ALA A C 1
ATOM 810 O O . ALA A 1 111 ? 68.401 7.851 18.399 1.00 56.89 129 ALA A O 1
ATOM 812 N N . PHE A 1 112 ? 66.143 7.839 18.656 1.00 60.43 130 PHE A N 1
ATOM 813 C CA . PHE A 1 112 ? 66.109 7.802 20.118 1.00 62.32 130 PHE A CA 1
ATOM 814 C C . PHE A 1 112 ? 66.796 6.574 20.674 1.00 62.00 130 PHE A C 1
ATOM 815 O O . PHE A 1 112 ? 67.303 6.634 21.780 1.00 65.24 130 PHE A O 1
ATOM 823 N N . SER A 1 113 ? 66.803 5.465 19.933 1.00 61.39 131 SER A N 1
ATOM 824 C CA . SER A 1 113 ? 67.555 4.288 20.349 1.00 61.49 131 SER A CA 1
ATOM 825 C C . SER A 1 113 ? 68.841 4.177 19.540 1.00 63.12 131 SER A C 1
ATOM 826 O O . SER A 1 113 ? 69.868 3.880 20.111 1.00 66.97 131 SER A O 1
ATOM 829 N N . ASN A 1 114 ? 68.786 4.399 18.223 1.00 63.34 132 ASN A N 1
ATOM 830 C CA . ASN A 1 114 ? 69.976 4.377 17.339 1.00 61.84 132 ASN A CA 1
ATOM 831 C C . ASN A 1 114 ? 70.378 5.783 16.908 1.00 59.37 132 ASN A C 1
ATOM 832 O O . ASN A 1 114 ? 69.895 6.270 15.889 1.00 60.39 132 ASN A O 1
ATOM 837 N N . PRO A 1 115 ? 71.287 6.424 17.665 1.00 56.32 133 PRO A N 1
ATOM 838 C CA . PRO A 1 115 ? 71.609 7.823 17.437 1.00 53.64 133 PRO A CA 1
ATOM 839 C C . PRO A 1 115 ? 72.236 8.082 16.080 1.00 50.84 133 PRO A C 1
ATOM 840 O O . PRO A 1 115 ? 72.985 7.252 15.538 1.00 49.78 133 PRO A O 1
ATOM 852 N N . ASN A 1 117 ? 73.967 11.227 13.505 1.00 41.34 135 ASN A N 1
ATOM 853 C CA . ASN A 1 117 ? 74.600 12.528 13.393 1.00 37.78 135 ASN A CA 1
ATOM 854 C C . ASN A 1 117 ? 73.808 13.387 12.402 1.00 37.39 135 ASN A C 1
ATOM 855 O O . ASN A 1 117 ? 73.234 12.868 11.440 1.00 37.53 135 ASN A O 1
ATOM 860 N N . PRO A 1 118 ? 73.724 14.702 12.657 1.00 35.86 136 PRO A N 1
ATOM 861 C CA . PRO A 1 118 ? 73.096 15.620 11.707 1.00 35.65 136 PRO A CA 1
ATOM 862 C C . PRO A 1 118 ? 73.643 15.404 10.299 1.00 34.45 136 PRO A C 1
ATOM 863 O O . PRO A 1 118 ? 74.857 15.362 10.110 1.00 31.94 136 PRO A O 1
ATOM 867 N N . GLY A 1 119 ? 72.743 15.239 9.337 1.00 34.33 137 GLY A N 1
ATOM 868 C CA . GLY A 1 119 ? 73.114 14.972 7.971 1.00 32.75 137 GLY A CA 1
ATOM 869 C C . GLY A 1 119 ? 73.011 13.516 7.602 1.00 33.73 137 GLY A C 1
ATOM 870 O O . GLY A 1 119 ? 73.037 13.210 6.431 1.00 35.91 137 GLY A O 1
ATOM 871 N N . ASP A 1 120 ? 72.896 12.602 8.569 1.00 35.22 138 ASP A N 1
ATOM 872 C CA . ASP A 1 120 ? 72.772 11.174 8.241 1.00 33.21 138 ASP A CA 1
ATOM 873 C C . ASP A 1 120 ? 71.512 10.946 7.394 1.00 33.36 138 ASP A C 1
ATOM 874 O O . ASP A 1 120 ? 70.402 11.351 7.781 1.00 31.40 138 ASP A O 1
ATOM 879 N N . ASP A 1 121 ? 71.683 10.276 6.253 1.00 31.45 139 ASP A N 1
ATOM 880 C CA . ASP A 1 121 ? 70.583 10.087 5.298 1.00 30.58 139 ASP A CA 1
ATOM 881 C C . ASP A 1 121 ? 70.380 8.678 4.769 1.00 30.13 139 ASP A C 1
ATOM 882 O O . ASP A 1 121 ? 69.323 8.376 4.205 1.00 30.67 139 ASP A O 1
ATOM 887 N N . ASP A 1 122 ? 71.349 7.797 4.939 1.00 35.48 140 ASP A N 1
ATOM 888 C CA . ASP A 1 122 ? 71.277 6.507 4.270 1.00 39.56 140 ASP A CA 1
ATOM 889 C C . ASP A 1 122 ? 70.279 5.591 4.964 1.00 37.91 140 ASP A C 1
ATOM 890 O O . ASP A 1 122 ? 69.794 4.673 4.347 1.00 40.37 140 ASP A O 1
ATOM 895 N N . GLU A 1 123 ? 69.902 5.895 6.200 1.00 38.40 141 GLU A N 1
ATOM 896 C CA . GLU A 1 123 ? 68.866 5.135 6.895 1.00 40.68 141 GLU A CA 1
ATOM 897 C C . GLU A 1 123 ? 67.441 5.524 6.480 1.00 40.47 141 GLU A C 1
ATOM 898 O O . GLU A 1 123 ? 66.499 4.890 6.956 1.00 41.49 141 GLU A O 1
ATOM 904 N N . PHE A 1 124 ? 67.259 6.551 5.644 1.00 37.35 142 PHE A N 1
ATOM 905 C CA . PHE A 1 124 ? 65.897 6.997 5.241 1.00 35.20 142 PHE A CA 1
ATOM 906 C C . PHE A 1 124 ? 65.626 6.626 3.794 1.00 36.07 142 PHE A C 1
ATOM 907 O O . PHE A 1 124 ? 66.424 6.945 2.946 1.00 36.19 142 PHE A O 1
ATOM 915 N N . ASP A 1 125 ? 64.503 5.975 3.502 1.00 36.60 143 ASP A N 1
ATOM 916 C CA . ASP A 1 125 ? 64.151 5.618 2.126 1.00 35.93 143 ASP A CA 1
ATOM 917 C C . ASP A 1 125 ? 63.302 6.721 1.488 1.00 36.83 143 ASP A C 1
ATOM 918 O O . ASP A 1 125 ? 62.545 7.420 2.170 1.00 34.23 143 ASP A O 1
ATOM 923 N N . ASP A 1 126 ? 63.436 6.845 0.175 1.00 34.13 144 ASP A N 1
ATOM 924 C CA . ASP A 1 126 ? 62.635 7.735 -0.628 1.00 35.62 144 ASP A CA 1
ATOM 925 C C . ASP A 1 126 ? 61.244 7.120 -0.813 1.00 36.54 144 ASP A C 1
ATOM 926 O O . ASP A 1 126 ? 61.061 5.928 -0.609 1.00 37.00 144 ASP A O 1
ATOM 931 N N . GLY A 1 127 ? 60.268 7.922 -1.221 1.00 34.71 145 GLY A N 1
ATOM 932 C CA . GLY A 1 127 ? 58.950 7.380 -1.498 1.00 35.77 145 GLY A CA 1
ATOM 933 C C . GLY A 1 127 ? 58.170 8.271 -2.415 1.00 37.33 145 GLY A C 1
ATOM 934 O O . GLY A 1 127 ? 58.434 9.472 -2.466 1.00 38.48 145 GLY A O 1
ATOM 935 N N . THR A 1 128 ? 57.219 7.667 -3.138 1.00 35.28 146 THR A N 1
ATOM 936 C CA . THR A 1 128 ? 56.372 8.391 -4.082 1.00 35.96 146 THR A CA 1
ATOM 937 C C . THR A 1 128 ? 54.895 8.097 -3.808 1.00 36.17 1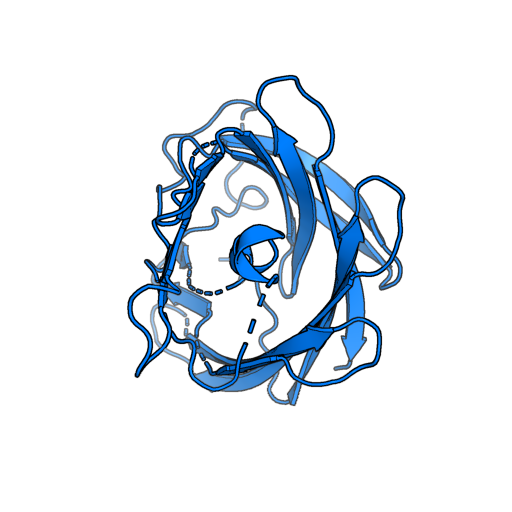46 THR A C 1
ATOM 938 O O . THR A 1 128 ? 54.482 6.942 -3.699 1.00 35.27 146 THR A O 1
ATOM 942 N N . LEU A 1 129 ? 54.130 9.165 -3.642 1.00 34.28 147 LEU A N 1
ATOM 943 C CA . LEU A 1 129 ? 52.693 9.094 -3.468 1.00 36.61 147 LEU A CA 1
ATOM 944 C C . LEU A 1 129 ? 52.047 9.626 -4.736 1.00 36.58 147 LEU A C 1
ATOM 945 O O . LEU A 1 129 ? 52.408 10.703 -5.206 1.00 37.62 147 LEU A O 1
ATOM 950 N N . ARG A 1 130 ? 51.092 8.872 -5.279 1.00 36.29 148 ARG A N 1
ATOM 951 C CA . ARG A 1 130 ? 50.309 9.306 -6.434 1.00 35.82 148 ARG A CA 1
ATOM 952 C C . ARG A 1 130 ? 48.835 9.378 -6.044 1.00 39.04 148 ARG A C 1
ATOM 953 O O . ARG A 1 130 ? 48.325 8.470 -5.386 1.00 39.99 148 ARG A O 1
ATOM 961 N N . LEU A 1 131 ? 48.166 10.469 -6.435 1.00 37.66 149 LEU A N 1
ATOM 962 C CA . LEU A 1 131 ? 46.739 10.643 -6.193 1.00 35.88 149 LEU A CA 1
ATOM 963 C C . LEU A 1 131 ? 46.033 10.771 -7.538 1.00 34.51 149 LEU A C 1
ATOM 964 O O . LEU A 1 131 ? 46.586 11.292 -8.504 1.00 37.15 149 LEU A O 1
ATOM 969 N N . TYR A 1 132 ? 44.824 10.253 -7.621 1.00 32.71 150 TYR A N 1
ATOM 970 C CA . TYR A 1 132 ? 44.065 10.319 -8.875 1.00 34.66 150 TYR A CA 1
ATOM 971 C C . TYR A 1 132 ? 42.599 10.190 -8.597 1.00 34.59 150 TYR A C 1
ATOM 972 O O . TYR A 1 132 ? 42.209 9.459 -7.709 1.00 34.36 150 TYR A O 1
ATOM 981 N N . GLN A 1 133 ? 41.798 10.911 -9.368 1.00 36.54 151 GLN A N 1
ATOM 982 C CA . GLN A 1 133 ? 40.347 10.812 -9.300 1.00 37.99 151 GLN A CA 1
ATOM 983 C C . GLN A 1 133 ? 39.818 9.769 -10.290 1.00 37.67 151 GLN A C 1
ATOM 984 O O . GLN A 1 133 ? 40.041 9.874 -11.494 1.00 37.01 151 GLN A O 1
ATOM 990 N N . LYS A 1 134 ? 39.085 8.796 -9.760 1.00 39.85 152 LYS A N 1
ATOM 991 C CA . LYS A 1 134 ? 38.388 7.805 -10.557 1.00 42.17 152 LYS A CA 1
ATOM 992 C C . LYS A 1 134 ? 37.272 8.533 -11.301 1.00 41.67 152 LYS A C 1
ATOM 993 O O . LYS A 1 134 ? 36.492 9.246 -10.683 1.00 41.32 152 LYS A O 1
ATOM 999 N N . GLY A 1 135 ? 37.225 8.368 -12.618 1.00 41.11 153 GLY A N 1
ATOM 1000 C CA . GLY A 1 135 ? 36.254 9.063 -13.465 1.00 41.98 153 GLY A CA 1
ATOM 1001 C C . GLY A 1 135 ? 36.710 10.417 -14.003 1.00 42.47 153 GLY A C 1
ATOM 1002 O O . GLY A 1 135 ? 35.986 11.051 -14.774 1.00 43.92 153 GLY A O 1
ATOM 1003 N N . ASN A 1 136 ? 37.909 10.863 -13.616 1.00 43.08 154 ASN A N 1
ATOM 1004 C CA . ASN A 1 136 ? 38.429 12.170 -14.039 1.00 41.89 154 ASN A CA 1
ATOM 1005 C C . ASN A 1 136 ? 39.959 12.195 -13.941 1.00 39.45 154 ASN A C 1
ATOM 1006 O O . ASN A 1 136 ? 40.548 12.890 -13.096 1.00 37.20 154 ASN A O 1
ATOM 1011 N N . LYS A 1 137 ? 40.570 11.429 -14.846 1.00 37.37 155 LYS A N 1
ATOM 1012 C CA . LYS A 1 137 ? 42.026 11.223 -14.919 1.00 37.45 155 LYS A CA 1
ATOM 1013 C C . LYS A 1 137 ? 42.857 12.494 -14.916 1.00 36.30 155 LYS A C 1
ATOM 1014 O O . LYS A 1 137 ? 43.984 12.481 -14.444 1.00 36.74 155 LYS A O 1
ATOM 1020 N N . ASN A 1 138 ? 42.327 13.580 -15.468 1.00 36.12 156 ASN A N 1
ATOM 1021 C CA . ASN A 1 138 ? 43.053 14.844 -15.500 1.00 34.83 156 ASN A CA 1
ATOM 1022 C C . ASN A 1 138 ? 43.320 15.358 -14.119 1.00 33.82 156 ASN A C 1
ATOM 1023 O O . ASN A 1 138 ? 44.268 16.102 -13.934 1.00 30.76 156 ASN A O 1
ATOM 1028 N N . ASN A 1 139 ? 42.467 15.002 -13.162 1.00 33.30 157 ASN A N 1
ATOM 1029 C CA . ASN A 1 139 ? 42.709 15.378 -11.785 1.00 33.80 157 ASN A CA 1
ATOM 1030 C C . ASN A 1 139 ? 43.574 14.310 -11.112 1.00 34.34 157 ASN A C 1
ATOM 1031 O O . ASN A 1 139 ? 43.066 13.423 -10.447 1.00 32.81 157 ASN A O 1
ATOM 1036 N N . ARG A 1 140 ? 44.883 14.413 -11.313 1.00 34.79 158 ARG A N 1
ATOM 1037 C CA . ARG A 1 140 ? 45.844 13.556 -10.631 1.00 34.48 158 ARG A CA 1
ATOM 1038 C C . ARG A 1 140 ? 47.103 14.315 -10.219 1.00 35.17 158 ARG A C 1
ATOM 1039 O O . ARG A 1 140 ? 47.359 15.420 -10.698 1.00 37.51 158 ARG A O 1
ATOM 1047 N N . ALA A 1 141 ? 47.905 13.689 -9.365 1.00 34.73 159 ALA A N 1
ATOM 1048 C CA . ALA A 1 141 ? 49.108 14.314 -8.848 1.00 33.65 159 ALA A CA 1
ATOM 1049 C C . ALA A 1 141 ? 50.110 13.251 -8.428 1.00 33.24 159 ALA A C 1
ATOM 1050 O O . ALA A 1 141 ? 49.721 12.137 -8.102 1.00 33.90 159 ALA A O 1
ATOM 1052 N N . GLU A 1 142 ? 51.387 13.615 -8.432 1.00 33.85 160 GLU A N 1
ATOM 1053 C CA . GLU A 1 142 ? 52.463 12.790 -7.888 1.00 35.64 160 GLU A CA 1
ATOM 1054 C C . GLU A 1 142 ? 53.322 13.610 -6.922 1.00 36.56 160 GLU A C 1
ATOM 1055 O O . GLU A 1 142 ? 53.770 14.722 -7.275 1.00 33.11 160 GLU A O 1
ATOM 1061 N N . ILE A 1 143 ? 53.544 13.077 -5.716 1.00 34.83 161 ILE A N 1
ATOM 1062 C CA . ILE A 1 143 ? 54.442 13.722 -4.732 1.00 35.94 161 ILE A CA 1
ATOM 1063 C C . ILE A 1 143 ? 55.623 12.795 -4.435 1.00 36.39 161 ILE A C 1
ATOM 1064 O O . ILE A 1 143 ? 55.453 11.719 -3.843 1.00 37.62 161 ILE A O 1
ATOM 1069 N N . SER A 1 144 ? 56.805 13.204 -4.860 1.00 35.74 162 SER A N 1
ATOM 1070 C CA A SER A 1 144 ? 58.013 12.422 -4.643 0.50 37.70 162 SER A CA 1
ATOM 1071 C CA C SER A 1 144 ? 58.020 12.431 -4.648 0.50 37.81 162 SER A CA 1
ATOM 1072 C C . SER A 1 144 ? 58.804 13.032 -3.499 1.00 37.88 162 SER A C 1
ATOM 1073 O O . SER A 1 144 ? 59.105 14.226 -3.530 1.00 36.71 162 SER A O 1
ATOM 1078 N N . VAL A 1 145 ? 59.104 12.224 -2.478 1.00 37.04 163 VAL A N 1
ATOM 1079 C CA . VAL A 1 145 ? 59.876 12.677 -1.288 1.00 37.44 163 VAL A CA 1
ATOM 1080 C C . VAL A 1 145 ? 61.211 11.943 -1.331 1.00 38.08 163 VAL A C 1
ATOM 1081 O O . VAL A 1 145 ? 61.259 10.716 -1.505 1.00 38.88 163 VAL A O 1
ATOM 1085 N N . PHE A 1 146 ? 62.301 12.686 -1.206 1.00 36.33 164 PHE A N 1
ATOM 1086 C CA . PHE A 1 146 ? 63.621 12.095 -1.358 1.00 35.13 164 PHE A CA 1
ATOM 1087 C C . PHE A 1 146 ? 64.694 12.852 -0.606 1.00 32.72 164 PHE A C 1
ATOM 1088 O O . PHE A 1 146 ? 64.471 13.951 -0.122 1.00 32.90 164 PHE A O 1
ATOM 1096 N N . ASP A 1 147 ? 65.845 12.210 -0.452 1.00 31.07 165 ASP A N 1
ATOM 1097 C CA . ASP A 1 147 ? 66.957 12.789 0.258 1.00 29.77 165 ASP A CA 1
ATOM 1098 C C . ASP A 1 147 ? 66.558 13.199 1.667 1.00 30.17 165 ASP A C 1
ATOM 1099 O O . ASP A 1 147 ? 66.969 14.215 2.145 1.00 28.97 165 ASP A O 1
ATOM 1104 N N . ARG A 1 148 ? 65.766 12.382 2.334 1.00 30.89 166 ARG A N 1
ATOM 1105 C CA . ARG A 1 148 ? 65.421 12.638 3.718 1.00 31.29 166 ARG A CA 1
ATOM 1106 C C . ARG A 1 148 ? 66.719 12.465 4.538 1.00 33.70 166 ARG A C 1
ATOM 1107 O O . ARG A 1 148 ? 67.554 11.602 4.244 1.00 32.58 166 ARG A O 1
ATOM 1115 N N . GLU A 1 149 ? 66.899 13.323 5.533 1.00 35.69 167 GLU A N 1
ATOM 1116 C CA . GLU A 1 149 ? 68.050 13.275 6.418 1.00 36.38 167 GLU A CA 1
ATOM 1117 C C . GLU A 1 149 ? 67.724 13.822 7.806 1.00 35.61 167 GLU A C 1
ATOM 1118 O O . GLU A 1 149 ? 66.857 14.677 7.988 1.00 34.68 167 GLU A O 1
ATOM 1124 N N . PHE A 1 150 ? 68.496 13.333 8.756 1.00 32.28 168 PHE A N 1
ATOM 1125 C CA . PHE A 1 150 ? 68.366 13.675 10.134 1.00 32.78 168 PHE A CA 1
ATOM 1126 C C . PHE A 1 150 ? 68.917 15.082 10.372 1.00 31.64 168 PHE A C 1
ATOM 1127 O O . PHE A 1 150 ? 69.973 15.424 9.856 1.00 32.53 168 PHE A O 1
ATOM 1135 N N . VAL A 1 151 ? 68.208 15.861 11.189 1.00 29.77 169 VAL A N 1
ATOM 1136 C CA . VAL A 1 151 ? 68.636 17.206 11.596 1.00 30.43 169 VAL A CA 1
ATOM 1137 C C . VAL A 1 151 ? 69.021 17.218 13.085 1.00 31.33 169 VAL A C 1
ATOM 1138 O O . VAL A 1 151 ? 70.157 17.517 13.448 1.00 33.01 169 VAL A O 1
ATOM 1142 N N . THR A 1 152 ? 68.068 16.868 13.930 1.00 31.76 170 THR A N 1
ATOM 1143 C CA . THR A 1 152 ? 68.266 16.863 15.358 1.00 30.30 170 THR A CA 1
ATOM 1144 C C . THR A 1 152 ? 67.102 16.148 16.064 1.00 32.64 170 THR A C 1
ATOM 1145 O O . THR A 1 152 ? 66.128 15.678 15.412 1.00 29.72 170 THR A O 1
ATOM 1149 N N . THR A 1 153 ? 67.214 16.049 17.390 1.00 31.35 171 THR A N 1
ATOM 1150 C CA . THR A 1 153 ? 66.057 15.699 18.223 1.00 32.84 171 THR A CA 1
ATOM 1151 C C . THR A 1 153 ? 65.832 16.877 19.152 1.00 33.61 171 THR A C 1
ATOM 1152 O O . THR A 1 153 ? 66.790 17.505 19.596 1.00 30.20 171 THR A O 1
ATOM 1156 N N . GLU A 1 154 ? 64.569 17.218 19.398 1.00 33.22 172 GLU A N 1
ATOM 1157 C CA . GLU A 1 154 ? 64.254 18.383 20.208 1.00 32.68 172 GLU A CA 1
ATOM 1158 C C . GLU A 1 154 ? 62.786 18.336 20.599 1.00 33.75 172 GLU A C 1
ATOM 1159 O O . GLU A 1 154 ? 62.001 17.629 19.962 1.00 32.26 172 GLU A O 1
ATOM 1165 N N . THR A 1 155 ? 62.434 19.093 21.645 1.00 32.63 173 THR A N 1
ATOM 1166 C CA . THR A 1 155 ? 61.041 19.251 22.065 1.00 34.01 173 THR A CA 1
ATOM 1167 C C . THR A 1 155 ? 60.320 20.227 21.135 1.00 35.96 173 THR A C 1
ATOM 1168 O O . THR A 1 155 ? 60.901 21.230 20.705 1.00 34.85 173 THR A O 1
ATOM 1172 N N . VAL A 1 156 ? 59.084 19.874 20.777 1.00 35.25 174 VAL A N 1
ATOM 1173 C CA . VAL A 1 156 ? 58.225 20.691 19.933 1.00 35.50 174 VAL A CA 1
ATOM 1174 C C . VAL A 1 156 ? 56.954 20.949 20.733 1.00 35.64 174 VAL A C 1
ATOM 1175 O O . VAL A 1 156 ? 56.365 20.019 21.266 1.00 33.28 174 VAL A O 1
ATOM 1179 N N . ASN A 1 157 ? 56.537 22.203 20.815 1.00 34.85 175 ASN A N 1
ATOM 1180 C CA . ASN A 1 157 ? 55.348 22.576 21.588 1.00 33.30 175 ASN A CA 1
ATOM 1181 C C . ASN A 1 157 ? 54.187 22.696 20.648 1.00 33.09 175 ASN A C 1
ATOM 1182 O O . ASN A 1 157 ? 54.281 23.398 19.666 1.00 33.76 175 ASN A O 1
ATOM 1187 N N . THR A 1 158 ? 53.087 22.028 20.950 1.00 31.83 176 THR A N 1
ATOM 1188 C CA . THR A 1 158 ? 51.930 22.047 20.087 1.00 31.98 176 THR A CA 1
ATOM 1189 C C . THR A 1 158 ? 50.663 22.240 20.937 1.00 32.31 176 THR A C 1
ATOM 1190 O O . THR A 1 158 ? 50.722 22.168 22.189 1.00 29.00 176 THR A O 1
ATOM 1194 N N . PRO A 1 159 ? 49.509 22.476 20.270 1.00 31.06 177 PRO A N 1
ATOM 1195 C CA . PRO A 1 159 ? 48.249 22.559 21.036 1.00 31.32 177 PRO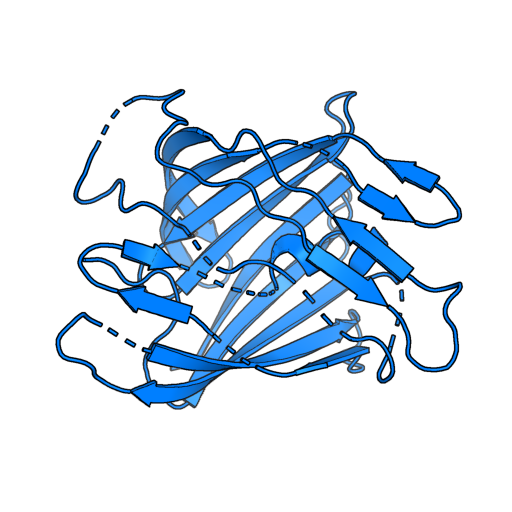 A CA 1
ATOM 1196 C C . PRO A 1 159 ? 47.893 21.284 21.816 1.00 31.21 177 PRO A C 1
ATOM 1197 O O . PRO A 1 159 ? 47.218 21.375 22.847 1.00 30.31 177 PRO A O 1
ATOM 1201 N N . ALA A 1 160 ? 48.357 20.128 21.345 1.00 30.73 178 ALA A N 1
ATOM 1202 C CA . ALA A 1 160 ? 48.176 18.859 22.069 1.00 33.18 178 ALA A CA 1
ATOM 1203 C C . ALA A 1 160 ? 49.202 18.665 23.191 1.00 33.71 178 ALA A C 1
ATOM 1204 O O . ALA A 1 160 ? 49.032 17.795 24.015 1.00 39.23 178 ALA A O 1
ATOM 1206 N N . GLY A 1 161 ? 50.257 19.460 23.231 1.00 34.78 179 GLY A N 1
ATOM 1207 C CA . GLY A 1 161 ? 51.280 19.351 24.270 1.00 34.27 179 GLY A CA 1
ATOM 1208 C C . GLY A 1 161 ? 52.690 19.454 23.696 1.00 34.37 179 GLY A C 1
ATOM 1209 O O . GLY A 1 161 ? 52.879 19.778 22.514 1.00 33.63 179 GLY A O 1
ATOM 1210 N N . ALA A 1 162 ? 53.671 19.191 24.557 1.00 33.53 180 ALA A N 1
ATOM 1211 C CA . ALA A 1 162 ? 55.091 19.244 24.216 1.00 33.35 180 ALA A CA 1
ATOM 1212 C C . ALA A 1 162 ? 55.588 17.806 24.056 1.00 34.42 180 ALA A C 1
ATOM 1213 O O . ALA A 1 162 ? 55.415 16.970 24.955 1.00 35.01 180 ALA A O 1
ATOM 1215 N N . PHE A 1 163 ? 56.187 17.519 22.908 1.00 34.11 181 PHE A N 1
ATOM 1216 C CA . PHE A 1 163 ? 56.670 16.183 22.580 1.00 34.09 181 PHE A CA 1
ATOM 1217 C C . PHE A 1 163 ? 58.134 16.221 22.115 1.00 33.11 181 PHE A C 1
ATOM 1218 O O . PHE A 1 163 ? 58.530 17.090 21.337 1.00 35.32 181 PHE A O 1
ATOM 1226 N N . TYR A 1 164 ? 58.939 15.290 22.614 1.00 31.34 182 TYR A N 1
ATOM 1227 C CA . TYR A 1 164 ? 60.324 15.137 22.175 1.00 30.13 182 TYR A CA 1
ATOM 1228 C C . TYR A 1 164 ? 60.267 14.418 20.845 1.00 31.74 182 TYR A C 1
ATOM 1229 O O . TYR A 1 164 ? 59.688 13.330 20.748 1.00 34.59 182 TYR A O 1
ATOM 1238 N N . CYS A 1 165 ? 60.830 15.050 19.818 1.00 31.99 183 CYS A N 1
ATOM 1239 C CA . CYS A 1 165 ? 60.720 14.594 18.445 1.00 32.38 183 CYS A CA 1
ATOM 1240 C C . CYS A 1 165 ? 62.049 14.429 17.739 1.00 32.48 183 CYS A C 1
ATOM 1241 O O . CYS A 1 165 ? 63.057 15.036 18.131 1.00 30.64 183 CYS A O 1
ATOM 1244 N N . THR A 1 166 ? 62.010 13.640 16.668 1.00 29.31 184 THR A N 1
ATOM 1245 C CA . THR A 1 166 ? 63.092 13.598 15.692 1.00 31.26 184 THR A CA 1
ATOM 1246 C C . THR A 1 166 ? 62.727 14.543 14.546 1.00 29.45 184 THR A C 1
ATOM 1247 O O . THR A 1 166 ? 61.611 14.481 14.033 1.00 28.63 184 THR A O 1
ATOM 1251 N N . LYS A 1 167 ? 63.669 15.415 14.182 1.00 28.07 185 LYS A N 1
ATOM 1252 C CA . LYS A 1 167 ? 63.507 16.374 13.087 1.00 30.12 185 LYS A CA 1
ATOM 1253 C C . LYS A 1 167 ? 64.258 15.896 11.865 1.00 30.75 185 LYS A C 1
ATOM 1254 O O . LYS A 1 167 ? 65.441 15.583 11.938 1.00 32.13 185 LYS A O 1
ATOM 1260 N N . VAL A 1 168 ? 63.549 15.862 10.749 1.00 30.66 186 VAL A N 1
ATOM 1261 C CA . VAL A 1 168 ? 64.040 15.393 9.482 1.00 32.73 186 VAL A CA 1
ATOM 1262 C C . VAL A 1 168 ? 63.860 16.499 8.432 1.00 35.01 186 VAL A C 1
ATOM 1263 O O . VAL A 1 168 ? 62.924 17.289 8.516 1.00 35.15 186 VAL A O 1
ATOM 1267 N N . LYS A 1 169 ? 64.803 16.599 7.501 1.00 35.23 187 LYS A N 1
ATOM 1268 C CA . LYS A 1 169 ? 64.695 17.497 6.352 1.00 35.66 187 LYS A CA 1
ATOM 1269 C C . LYS A 1 169 ? 64.581 16.603 5.113 1.00 36.42 187 LYS A C 1
ATOM 1270 O O . LYS A 1 169 ? 65.191 15.540 5.066 1.00 36.52 187 LYS A O 1
ATOM 1276 N N . TYR A 1 170 ? 63.804 17.037 4.125 1.00 36.33 188 TYR A N 1
ATOM 1277 C CA . TYR A 1 170 ? 63.582 16.283 2.878 1.00 36.95 188 TYR A CA 1
ATOM 1278 C C . TYR A 1 170 ? 63.384 17.217 1.678 1.00 36.95 188 TYR A C 1
ATOM 1279 O O . TYR A 1 170 ? 63.051 18.384 1.838 1.00 35.11 188 TYR A O 1
ATOM 1288 N N . GLU A 1 171 ? 63.644 16.702 0.488 1.00 35.96 189 GLU A N 1
ATOM 1289 C CA . GLU A 1 171 ? 63.292 17.393 -0.721 1.00 38.74 189 GLU A CA 1
ATOM 1290 C C . GLU A 1 171 ? 62.045 16.776 -1.294 1.00 37.57 189 GLU A C 1
ATOM 1291 O O . GLU A 1 171 ? 61.689 15.632 -0.961 1.00 33.15 189 GLU A O 1
ATOM 1305 N N . ASN A 1 173 ? 59.302 16.799 -5.044 1.00 41.88 191 ASN A N 1
ATOM 1306 C CA A ASN A 1 173 ? 58.834 17.205 -6.360 0.50 42.40 191 ASN A CA 1
ATOM 1307 C CA B ASN A 1 173 ? 58.839 17.176 -6.374 0.50 42.02 191 ASN A CA 1
ATOM 1308 C C . ASN A 1 173 ? 57.346 16.901 -6.393 1.00 42.96 191 ASN A C 1
ATOM 1309 O O . ASN A 1 173 ? 56.919 15.805 -6.010 1.00 42.88 191 ASN A O 1
ATOM 1318 N N . ILE A 1 174 ? 56.555 17.890 -6.801 1.00 41.80 192 ILE A N 1
ATOM 1319 C CA . ILE A 1 174 ? 55.105 17.746 -6.897 1.00 41.17 192 ILE A CA 1
ATOM 1320 C C . ILE A 1 174 ? 54.700 18.046 -8.335 1.00 40.82 192 ILE A C 1
ATOM 1321 O O . ILE A 1 174 ? 54.948 19.139 -8.831 1.00 43.74 192 ILE A O 1
ATOM 1326 N N . TRP A 1 175 ? 54.110 17.072 -9.006 1.00 37.29 193 TRP A N 1
ATOM 1327 C CA . TRP A 1 175 ?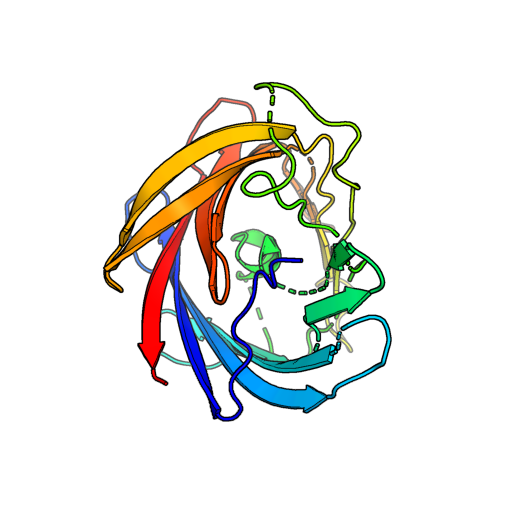 53.683 17.226 -10.371 1.00 34.82 193 TRP A CA 1
ATOM 1328 C C . TRP A 1 175 ? 52.190 17.009 -10.476 1.00 36.17 193 TRP A C 1
ATOM 1329 O O . TRP A 1 175 ? 51.656 16.108 -9.853 1.00 38.53 193 TRP A O 1
ATOM 1340 N N . THR A 1 176 ? 51.520 17.875 -11.223 1.00 38.04 194 THR A N 1
ATOM 1341 C CA . THR A 1 176 ? 50.149 17.658 -11.702 1.00 37.02 194 THR A CA 1
ATOM 1342 C C . THR A 1 176 ? 50.247 17.973 -13.186 1.00 37.97 194 THR A C 1
ATOM 1343 O O . THR A 1 176 ? 51.266 18.504 -13.630 1.00 38.36 194 THR A O 1
ATOM 1347 N N . PRO A 1 177 ? 49.206 17.619 -13.967 1.00 38.51 195 PRO A N 1
ATOM 1348 C CA . PRO A 1 177 ? 49.219 17.992 -15.388 1.00 40.68 195 PRO A CA 1
ATOM 1349 C C . PRO A 1 177 ? 49.304 19.506 -15.624 1.00 40.68 195 PRO A C 1
ATOM 1350 O O . PRO A 1 177 ? 49.728 19.901 -16.685 1.00 40.11 195 PRO A O 1
ATOM 1354 N N . LYS A 1 178 ? 48.904 20.323 -14.648 1.00 41.85 196 LYS A N 1
ATOM 1355 C CA . LYS A 1 178 ? 48.983 21.780 -14.766 1.00 44.56 196 LYS A CA 1
ATOM 1356 C C . LYS A 1 178 ? 50.304 22.400 -14.302 1.00 47.76 196 LYS A C 1
ATOM 1357 O O . LYS A 1 178 ? 50.631 23.489 -14.758 1.00 47.46 196 LYS A O 1
ATOM 1363 N N . GLU A 1 179 ? 51.068 21.738 -13.422 1.00 50.64 197 GLU A N 1
ATOM 1364 C CA 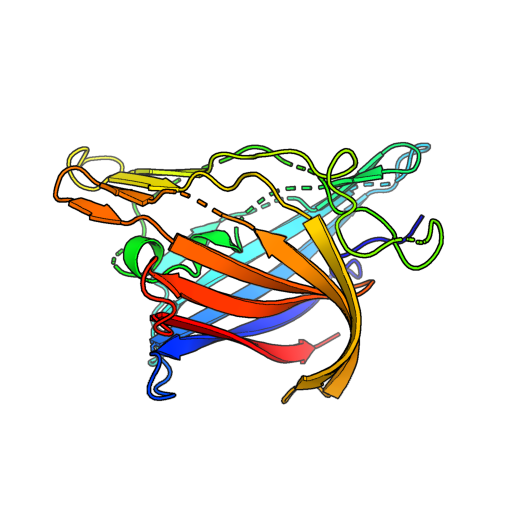. GLU A 1 179 ? 52.348 22.307 -12.935 1.00 51.61 197 GLU A CA 1
ATOM 1365 C C . GLU A 1 179 ? 53.275 21.384 -12.140 1.00 51.12 197 GLU A C 1
ATOM 1366 O O . GLU A 1 179 ? 52.833 20.402 -11.558 1.00 51.89 197 GLU A O 1
ATOM 1372 N N . THR A 1 180 ? 54.561 21.742 -12.139 1.00 49.39 198 THR A N 1
ATOM 1373 C CA . THR A 1 180 ? 55.580 21.130 -11.306 1.00 48.42 198 THR A CA 1
ATOM 1374 C C . THR A 1 180 ? 56.005 22.137 -10.270 1.00 47.68 198 THR A C 1
ATOM 1375 O O . THR A 1 180 ? 56.318 23.258 -10.618 1.00 47.63 198 THR A O 1
ATOM 1379 N N . ILE A 1 181 ? 56.009 21.726 -9.006 1.00 46.52 199 ILE A N 1
ATOM 1380 C CA . ILE A 1 181 ? 56.513 22.527 -7.904 1.00 45.57 199 ILE A CA 1
ATOM 1381 C C . ILE A 1 181 ? 57.709 21.743 -7.354 1.00 45.34 199 ILE A C 1
ATOM 1382 O O . ILE A 1 181 ? 57.618 20.538 -7.188 1.00 45.41 199 ILE A O 1
ATOM 1387 N N . LYS A 1 182 ? 58.825 22.423 -7.109 1.00 43.90 200 LYS A N 1
ATOM 1388 C CA . LYS A 1 182 ? 59.994 21.822 -6.463 1.00 43.30 200 LYS A CA 1
ATOM 1389 C C . LYS A 1 182 ? 60.209 22.517 -5.141 1.00 41.92 200 LYS A C 1
ATOM 1390 O O . LYS A 1 182 ? 60.031 23.732 -5.026 1.00 42.33 200 LYS A O 1
ATOM 1396 N N . GLY A 1 183 ? 60.561 21.755 -4.118 1.00 40.21 201 GLY A N 1
ATOM 1397 C CA . GLY A 1 183 ? 60.795 22.363 -2.814 1.00 38.09 201 GLY A CA 1
ATOM 1398 C C . GLY A 1 183 ? 61.428 21.441 -1.808 1.00 36.90 201 GLY A C 1
ATOM 1399 O O . GLY A 1 183 ? 61.986 20.411 -2.154 1.00 33.86 201 GLY A O 1
ATOM 1400 N N . TYR A 1 184 ? 61.340 21.836 -0.549 1.00 37.63 202 TYR A N 1
ATOM 1401 C CA . TYR A 1 184 ? 61.920 21.072 0.540 1.00 37.45 202 TYR A CA 1
ATOM 1402 C C . TYR A 1 184 ? 61.008 21.223 1.768 1.00 37.16 202 TYR A C 1
ATOM 1403 O O . TYR A 1 184 ? 60.068 22.037 1.772 1.00 35.81 202 TYR A O 1
ATOM 1412 N N . GLY A 1 185 ? 61.218 20.384 2.769 1.00 36.36 203 GLY A N 1
ATOM 1413 C CA . GLY A 1 185 ? 60.381 20.436 3.963 1.00 37.06 203 GLY A CA 1
ATOM 1414 C C . GLY A 1 185 ? 61.079 19.894 5.177 1.00 36.91 203 GLY A C 1
ATOM 1415 O O . GLY A 1 185 ? 62.169 19.342 5.080 1.00 36.89 203 GLY A O 1
ATOM 1416 N N . TYR A 1 186 ? 60.452 20.092 6.326 1.00 36.11 204 TYR A N 1
ATOM 1417 C CA . TYR A 1 186 ? 60.903 19.513 7.570 1.00 34.56 204 TYR A CA 1
ATOM 1418 C C . TYR A 1 186 ? 59.734 18.780 8.197 1.00 34.96 204 TYR A C 1
ATOM 1419 O O . TYR A 1 186 ? 58.577 19.185 8.051 1.00 33.28 204 TYR A O 1
ATOM 1428 N N . GLU A 1 187 ? 60.022 17.699 8.900 1.00 34.32 205 GLU A N 1
ATOM 1429 C CA . GLU A 1 187 ? 59.013 17.087 9.747 1.00 35.57 205 GLU A CA 1
ATOM 1430 C C . GLU A 1 187 ? 59.610 16.604 11.062 1.00 33.91 205 GLU A C 1
ATOM 1431 O O . GLU A 1 187 ? 60.827 16.346 11.189 1.00 32.41 205 GLU A O 1
ATOM 1437 N N . TRP A 1 188 ? 58.733 16.570 12.051 1.00 29.59 206 TRP A N 1
ATOM 1438 C CA . TRP A 1 188 ? 59.080 16.229 13.385 1.00 30.77 206 TRP A CA 1
ATOM 1439 C C . TRP A 1 188 ? 58.166 15.073 13.751 1.00 33.53 206 TRP A C 1
ATOM 1440 O O . TRP A 1 188 ? 56.942 15.186 13.561 1.00 34.14 206 TRP A O 1
ATOM 1451 N N . TYR A 1 189 ? 58.745 13.972 14.247 1.00 30.61 207 TYR A N 1
ATOM 1452 C CA . TYR A 1 189 ? 57.930 12.823 14.638 1.00 33.12 207 TYR A CA 1
ATOM 1453 C C . TYR A 1 189 ? 58.320 12.246 15.987 1.00 32.84 207 TYR A C 1
ATOM 1454 O O . TYR A 1 189 ? 59.457 12.386 16.437 1.00 30.58 207 TYR A O 1
ATOM 1463 N N . ALA A 1 190 ? 57.332 11.605 16.608 1.00 32.03 208 ALA A N 1
ATOM 1464 C CA . ALA A 1 190 ? 57.420 11.139 17.978 1.00 32.78 208 ALA A CA 1
ATOM 1465 C C . ALA A 1 190 ? 56.757 9.779 18.141 1.00 33.47 208 ALA A C 1
ATOM 1466 O O . ALA A 1 190 ? 55.801 9.448 17.412 1.00 33.72 208 ALA A O 1
ATOM 1468 N N . PRO A 1 191 ? 57.247 8.987 19.114 1.00 35.30 209 PRO A N 1
ATOM 1469 C CA . PRO A 1 191 ? 56.662 7.695 19.463 1.00 31.31 209 PRO A CA 1
ATOM 1470 C C . PRO A 1 191 ? 55.200 7.820 19.826 1.00 33.59 209 PRO A C 1
ATOM 1471 O O . PRO A 1 191 ? 54.826 8.759 20.527 1.00 34.52 209 PRO A O 1
ATOM 1475 N N . ASN A 1 192 ? 54.402 6.861 19.348 1.00 31.48 210 ASN A N 1
ATOM 1476 C CA . ASN A 1 192 ? 52.988 6.722 19.608 1.00 32.59 210 ASN A CA 1
ATOM 1477 C C . ASN A 1 192 ? 52.105 7.853 19.025 1.00 35.13 210 ASN A C 1
ATOM 1478 O O . ASN A 1 192 ? 50.925 7.912 19.308 1.00 34.83 210 ASN A O 1
ATOM 1483 N N . ILE A 1 193 ? 52.666 8.715 18.193 1.00 36.49 211 ILE A N 1
ATOM 1484 C CA . ILE A 1 193 ? 51.906 9.832 17.596 1.00 37.09 211 ILE A CA 1
ATOM 1485 C C . ILE A 1 193 ? 52.108 9.890 16.100 1.00 35.37 211 ILE A C 1
ATOM 1486 O O . ILE A 1 193 ? 51.152 9.953 15.351 1.00 38.75 211 ILE A O 1
ATOM 1491 N N . GLY A 1 194 ? 53.356 9.807 15.655 1.00 35.98 212 GLY A N 1
ATOM 1492 C CA . GLY A 1 194 ? 53.699 10.016 14.251 1.00 34.26 212 GLY A CA 1
ATOM 1493 C C . GLY A 1 194 ? 54.145 11.450 14.090 1.00 34.87 212 GLY A C 1
ATOM 1494 O O . GLY A 1 194 ? 54.869 11.988 14.948 1.00 36.95 212 GLY A O 1
ATOM 1495 N N . ILE A 1 195 ? 53.663 12.096 13.036 1.00 34.81 213 ILE A N 1
ATOM 1496 C CA . ILE A 1 195 ? 54.048 13.470 12.710 1.00 36.10 213 ILE A CA 1
ATOM 1497 C C . ILE A 1 195 ? 53.407 14.462 13.686 1.00 34.94 213 ILE A C 1
ATOM 1498 O O . ILE A 1 195 ? 52.172 14.556 13.805 1.00 35.00 213 ILE A O 1
ATOM 1503 N N . VAL A 1 196 ? 54.261 15.199 14.372 1.00 34.74 214 VAL A N 1
ATOM 1504 C CA . VAL A 1 196 ? 53.843 16.222 15.328 1.00 35.08 214 VAL A CA 1
ATOM 1505 C C . VAL A 1 196 ? 53.773 17.585 14.637 1.00 34.79 214 VAL A C 1
ATOM 1506 O O . VAL A 1 196 ? 52.917 18.409 14.959 1.00 34.36 214 VAL A O 1
ATOM 1510 N N . ARG A 1 197 ? 54.690 17.818 13.697 1.00 33.59 215 ARG A N 1
ATOM 1511 C CA . ARG A 1 197 ? 54.760 19.076 12.995 1.00 33.33 215 ARG A CA 1
ATOM 1512 C C . ARG A 1 197 ? 55.420 18.851 11.653 1.00 33.79 215 ARG A C 1
ATOM 1513 O O . ARG A 1 197 ? 56.262 17.957 11.524 1.00 36.77 215 ARG A O 1
ATOM 1521 N N . SER A 1 198 ? 55.017 19.626 10.654 1.00 30.13 216 SER A N 1
ATOM 1522 C CA . SER A 1 198 ? 55.698 19.640 9.369 1.00 33.63 216 SER A CA 1
ATOM 1523 C C . SER A 1 198 ? 55.615 21.025 8.767 1.00 35.18 216 SER A C 1
ATOM 1524 O O . SER A 1 198 ? 54.708 21.805 9.098 1.00 35.76 216 SER A O 1
ATOM 1527 N N . GLU A 1 199 ? 56.560 21.325 7.878 1.00 34.92 217 GLU A N 1
ATOM 1528 C CA . GLU A 1 199 ? 56.627 22.613 7.197 1.00 34.65 217 GLU A CA 1
ATOM 1529 C C . GLU A 1 199 ? 57.073 22.384 5.772 1.00 37.16 217 GLU A C 1
ATOM 1530 O O . GLU A 1 199 ? 57.976 21.580 5.547 1.00 38.49 217 GLU A O 1
ATOM 1536 N N . GLN A 1 200 ? 56.454 23.095 4.817 1.00 36.86 218 GLN A N 1
ATOM 1537 C CA . GLN A 1 200 ? 56.819 23.000 3.410 1.00 36.64 218 GLN A CA 1
ATOM 1538 C C . GLN A 1 200 ? 57.268 24.350 2.870 1.00 37.13 218 GLN A C 1
ATOM 1539 O O . GLN A 1 200 ? 56.634 25.377 3.153 1.00 35.49 218 GLN A O 1
ATOM 1545 N N . TYR A 1 201 ? 58.367 24.319 2.101 1.00 37.41 219 TYR A N 1
ATOM 1546 C CA . TYR A 1 201 ? 58.988 25.492 1.452 1.00 36.59 219 TYR A CA 1
ATOM 1547 C C . TYR A 1 201 ? 59.163 25.267 -0.038 1.00 38.67 219 TYR A C 1
ATOM 1548 O O . TYR A 1 201 ? 59.268 24.130 -0.475 1.00 38.31 219 TYR A O 1
ATOM 1557 N N . ASN A 1 202 ? 59.209 26.350 -0.823 1.00 41.31 220 ASN A N 1
ATOM 1558 C CA . ASN A 1 202 ? 59.572 26.241 -2.249 1.00 41.56 220 ASN A CA 1
ATOM 1559 C C . ASN A 1 202 ? 61.075 26.371 -2.322 1.00 42.54 220 ASN A C 1
ATOM 1560 O O . ASN A 1 202 ? 61.722 26.641 -1.298 1.00 41.44 220 ASN A O 1
ATOM 1565 N N . ASN A 1 203 ? 61.652 26.259 -3.514 1.00 46.29 221 ASN A N 1
ATOM 1566 C CA . ASN A 1 203 ? 63.115 26.320 -3.571 1.00 48.63 221 ASN A CA 1
ATOM 1567 C C . ASN A 1 203 ? 63.750 27.689 -3.361 1.00 49.53 221 ASN A C 1
ATOM 1568 O O . ASN A 1 203 ? 64.960 27.787 -3.336 1.00 50.37 221 ASN A O 1
ATOM 1573 N N . LYS A 1 204 ? 62.934 28.712 -3.113 1.00 50.87 222 LYS A N 1
ATOM 1574 C CA A LYS A 1 204 ? 63.437 30.029 -2.721 0.50 51.10 222 LYS A CA 1
ATOM 1575 C CA B LYS A 1 204 ? 63.439 30.030 -2.718 0.50 51.39 222 LYS A CA 1
ATOM 1576 C C . LYS A 1 204 ? 63.463 30.174 -1.199 1.00 51.22 222 LYS A C 1
ATOM 1577 O O . LYS A 1 204 ? 63.820 31.208 -0.690 1.00 51.35 222 LYS A O 1
ATOM 1588 N N . LYS A 1 205 ? 63.092 29.119 -0.474 1.00 51.47 223 LYS A N 1
ATOM 1589 C CA . LYS A 1 205 ? 63.087 29.126 1.004 1.00 49.42 223 LYS A CA 1
ATOM 1590 C C . LYS A 1 205 ? 61.918 29.935 1.560 1.00 47.43 223 LYS A C 1
ATOM 1591 O O . LYS A 1 205 ? 61.979 30.443 2.677 1.00 48.45 223 LYS A O 1
ATOM 1597 N N . GLU A 1 206 ? 60.842 30.018 0.785 1.00 46.12 224 GLU A N 1
ATOM 1598 C CA . GLU A 1 206 ? 59.643 30.722 1.194 1.00 44.42 224 GLU A CA 1
ATOM 1599 C C . GLU A 1 206 ? 58.649 29.691 1.686 1.00 41.93 224 GLU A C 1
ATOM 1600 O O . GLU A 1 206 ? 58.298 28.755 0.935 1.00 41.03 224 GLU A O 1
ATOM 1606 N N . LEU A 1 207 ? 58.193 29.871 2.927 1.00 37.93 225 LEU A N 1
ATOM 1607 C CA . LEU A 1 207 ? 57.201 28.998 3.538 1.00 36.54 225 LEU A CA 1
ATOM 1608 C C . LEU A 1 207 ? 55.929 28.916 2.689 1.00 35.55 225 LEU A C 1
ATOM 1609 O O . LEU A 1 207 ? 55.354 29.921 2.309 1.00 37.18 225 LEU A O 1
ATOM 1614 N N . GLN A 1 208 ? 55.523 27.701 2.366 1.00 34.53 226 GLN A N 1
ATOM 1615 C CA . GLN A 1 208 ? 54.320 27.434 1.600 1.00 35.04 226 GLN A CA 1
ATOM 1616 C C . GLN A 1 208 ? 53.169 26.982 2.500 1.00 37.29 226 GLN A C 1
ATOM 1617 O O . GLN A 1 208 ? 52.016 27.286 2.237 1.00 38.05 226 GLN A O 1
ATOM 1623 N N . SER A 1 209 ? 53.480 26.272 3.575 1.00 36.48 227 SER A N 1
ATOM 1624 C CA . SER A 1 209 ? 52.445 25.697 4.414 1.00 35.15 227 SER A CA 1
ATOM 1625 C C . SER A 1 209 ? 53.084 24.978 5.579 1.00 34.19 227 SER A C 1
ATOM 1626 O O . SER A 1 209 ? 54.324 24.811 5.644 1.00 33.44 227 SER A O 1
ATOM 1629 N N . TYR A 1 210 ? 52.238 24.595 6.521 1.00 30.26 228 TYR A N 1
ATOM 1630 C CA . TYR A 1 210 ? 52.692 23.820 7.643 1.00 31.91 228 TYR A CA 1
ATOM 1631 C C . TYR A 1 210 ? 51.506 23.166 8.341 1.00 32.74 228 TYR A C 1
ATOM 1632 O O . TYR A 1 210 ? 50.336 23.587 8.163 1.00 33.45 228 TYR A O 1
ATOM 1641 N N . SER A 1 211 ? 51.811 22.127 9.108 1.00 31.19 229 SER A N 1
ATOM 1642 C CA . SER A 1 211 ? 50.815 21.440 9.897 1.00 32.52 229 SER A CA 1
ATOM 1643 C C . SER A 1 211 ? 51.357 21.199 11.303 1.00 33.80 229 SER A C 1
ATOM 1644 O O . SER A 1 211 ? 52.571 21.103 11.501 1.00 32.48 229 SER A O 1
ATOM 1647 N N . VAL A 1 212 ? 50.448 21.152 12.281 1.00 34.49 230 VAL A N 1
ATOM 1648 C CA . VAL A 1 212 ? 50.777 20.995 13.690 1.00 34.11 230 VAL A CA 1
ATOM 1649 C C . VAL A 1 212 ? 49.738 20.078 14.346 1.00 35.70 230 VAL A C 1
ATOM 1650 O O . VAL A 1 212 ? 48.530 20.211 14.127 1.00 35.09 230 VAL A O 1
ATOM 1654 N N . LEU A 1 213 ? 50.221 19.139 15.144 1.00 36.97 231 LEU A N 1
ATOM 1655 C CA . LEU A 1 213 ? 49.380 18.277 15.967 1.00 35.48 231 LEU A CA 1
ATOM 1656 C C . LEU A 1 213 ? 48.463 19.153 16.808 1.00 34.97 231 LEU A C 1
ATOM 1657 O O . LEU A 1 213 ? 48.913 20.079 17.474 1.00 34.52 231 LEU A O 1
ATOM 1662 N N . GLU A 1 214 ? 47.174 18.852 16.762 1.00 32.70 232 GLU A N 1
ATOM 1663 C CA . GLU A 1 214 ? 46.156 19.643 17.422 1.00 32.08 232 GLU A CA 1
ATOM 1664 C C . GLU A 1 214 ? 45.516 18.919 18.617 1.00 33.22 232 GLU A C 1
ATOM 1665 O O . GLU A 1 214 ? 45.202 19.549 19.610 1.00 32.77 232 GLU A O 1
ATOM 1671 N N . ARG A 1 215 ? 45.301 17.610 18.522 1.00 34.90 233 ARG A N 1
ATOM 1672 C CA . ARG A 1 215 ? 44.604 16.894 19.584 1.00 35.19 233 ARG A CA 1
ATOM 1673 C C . ARG A 1 215 ? 44.910 15.386 19.579 1.00 35.28 233 ARG A C 1
ATOM 1674 O O . ARG A 1 215 ? 45.028 14.783 18.509 1.00 35.21 233 ARG A O 1
ATOM 1682 N N . ILE A 1 216 ? 45.038 14.817 20.786 1.00 34.17 234 ILE A N 1
ATOM 1683 C CA . ILE A 1 216 ? 45.149 13.390 21.026 1.00 34.09 234 ILE A CA 1
ATOM 1684 C C . ILE A 1 216 ? 43.964 13.012 21.921 1.00 34.68 234 ILE A C 1
ATOM 1685 O O . ILE A 1 216 ? 43.792 13.598 22.972 1.00 36.93 234 ILE A O 1
ATOM 1690 N N . LYS A 1 217 ? 43.130 12.075 21.488 1.00 36.80 235 LYS A N 1
ATOM 1691 C CA . LYS A 1 217 ? 41.981 11.585 22.264 1.00 38.75 235 LYS A CA 1
ATOM 1692 C C . LYS A 1 217 ? 42.181 10.071 22.381 1.00 42.36 235 LYS A C 1
ATOM 1693 O O . LYS A 1 217 ? 42.067 9.346 21.377 1.00 42.88 235 LYS A O 1
ATOM 1699 N N . LYS A 1 218 ? 42.544 9.612 23.576 1.00 43.83 236 LYS A N 1
ATOM 1700 C CA . LYS A 1 218 ? 42.712 8.197 23.856 1.00 50.18 236 LYS A CA 1
ATOM 1701 C C . LYS A 1 218 ? 41.425 7.708 24.502 1.00 54.73 236 LYS A C 1
ATOM 1702 O O . LYS A 1 218 ? 40.402 7.509 23.825 1.00 59.65 236 LYS A O 1
#

Radius of gyration: 16.33 Å; Cα contacts (8 Å, |Δi|>4): 526; chains: 1; bounding box: 41×45×40 Å

Secondary structure (DSSP, 8-state):
----S--STT-EEEEEEEETTS-EEEEEEEEEEEE---TT--EEEEEEEEETT--EEEEE--B-EETTEE---GGGGSHHHH--TTB--------TTT---TT--TTS--EEEEEEETTEEEEEEEEEE---EEEEEEEEEETTEEEEEEEEEE--EE-SS-EE-EEEEEEEETTTEEEEEEEEETTS-EEEEEEEEEEE-

Nearest PDB structures (foldseek):
  3fzx-assembly1_A-2  TM=1.004E+00  e=6.366E-39  Bacteroides fragilis NCTC 9343
  4fvs-assembly3_C  TM=9.302E-01  e=3.737E-23  Parabacteroides distasonis ATCC 8503
  4e1t-assembly1_A  TM=2.623E-01  e=3.752E-02  Yersinia pseudotuberculosis
  7tpm-assembly1_A  TM=2.588E-01  e=6.409E-02  Borreliella burgdorferi

Organism: Bacteroides fragilis (strain ATCC 25285 / DSM 2151 / CCUG 4856 / JCM 11019 / LMG 10263 / NCTC 9343 / Onslow / VPI 2553 / EN-2) (NCBI:txid272559)

Solvent-accessible surface area: 10413 Å² total

CATH classification: 2.40.360.20

InterPro domains:
  IPR049279 DUF3108-like [PF21347] (32-231)

=== Feature glossary ===
Each block in this record encodes a different view of the same protein. In brief:

Predicted aligned error. PAE(i, j) answers: if I align the predicted and true structures on residue i, how far off (in Å) do I expect residue j to be? A block-diagonal PAE matrix with low values on the blocks and high values off-diagonal is the signature of a multi-domain protein with confidently predicted domains but uncertain inter-domain orientation.

Contact-map, Ramachandran, and PAE plots. Plot images: a contact map (which residues are close in 3D, as an N×N binary image), a Ramachandran scatter (backbone torsion angles, revealing secondary-structure composition at a glance), and — for AlphaFold structures — a PAE heatmap (pairwise prediction confidence).

Backbone torsions (φ/ψ). φ (phi) and ψ (psi) are the two rotatable backbone dihedrals per residue: φ is the C(i-1)–N–Cα–C torsion, ψ is the N–Cα–C–N(i+1) torsion, both in degrees on (−180°, 180°]. α-helical residues cluster near (−60°, −45°); β-strand residues near (−120°, +130°). A Ramachandran plot is simply a scatter of (φ, ψ) for every residue.

Foldseek 3Di. A 3Di character summarizes, for each residue, the relative orientation of the Cα frame of its nearest spatial neighbor. Because it encodes fold topology rather than chemistry, 3Di alignments detect remote structural similarity that sequence alignment misses.

Radius of gyration, Cα contacts, bounding box. Three whole-structure scalars: the radius of gyration (RMS distance of Cα from centroid, in Å), the count of Cα–Cα contacts (pairs closer than 8 Å and separated by more than four residues in sequence — i.e. tertiary, not local, contacts), 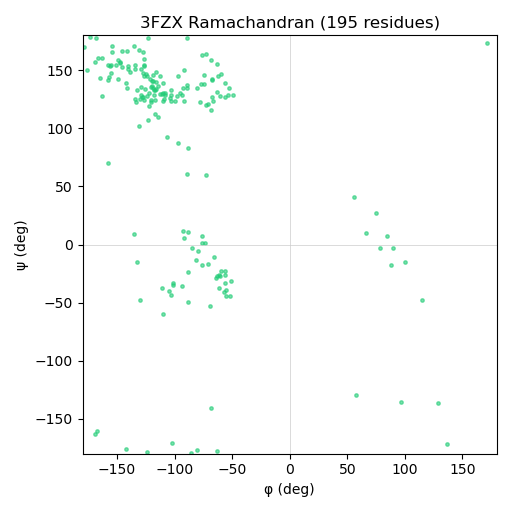and the bounding-box dimensions. Together they distinguish compact globular folds from extended fibres or disordered chains.

Sequence. Sequence gives the chain of amino acids in standard one-letter code (A=alanine, C=cysteine, …, Y=tyrosine), read N→C. It is the only feature that is directly encoded by the gene; all structural features are derived from the folded form of this sequence.

mmCIF coordinates. Atomic coordinates in PDBx/mmCIF format — the same representation the Protein Data Bank distributes. Each line of the _atom_site loop places one backbone atom in Cartesian space (units: ångströms, origin: arbitrary).

Secondary structure (3-state, P-SEA). Three-state secondary structure (P-SEA) collapses the eight DSSP classes into helix (a), strand (b), and coil (c). P-SEA assigns these from Cα geometry alone — distances and angles — without requiring backbone oxygens, so it works on any Cα trace.

InterPro / GO / CATH / organism. Functional annotations link the protein to curated databases. InterPro entries identify conserved domains and families by matching the sequence against member-database signatures (Pfam, PROSITE, CDD, …). Gene Ontology (GO) terms describe molecular function, biological process, and cellular component in a controlled vocabulary. CATH places the structure in a hierarchical fold classification (Class/Architecture/Topology/Homologous-superfamily). The organism is the source species.

B-factor. B-factor (Debye–Waller factor) reflects atomic displacement in the crystal lattice. It is an experimental observable (units Å²), not a prediction; low values mean the atom is pinned down, high values mean it moves or is heterogeneous across the crystal.

Rendered structure images. Structure images are PyMOL renders from six orthogonal camera directions. Cartoon representation draws helices as coils and strands as arrows; sticks shows the backbone as bonds; surface shows the solvent-excluded envelope. Rainbow coloring maps sequence position to hue (blue→red, N→C); chain coloring assigns a distinct color per polypeptide.

Solvent-accessible surface area. Solvent-accessible surface area (SASA) is the area in Å² traced out by the centre of a 1.4 Å probe sphere (a water molecule) rolled over the protein's van der Waals surface (Shrake–Rupley / Lee–Richards construction). Buried residues have near-zero SASA; fully exposed residues can exceed 200 Å². The total SASA scales roughly with the number of surface residues.

Secondary structure (8-state, DSSP). The SS8 string is DSSP's per-residue secondary-structure call. α-helix (H) means an i→i+4 H-bond ladder; β-strand (E) means the residue participates in a β-sheet; 3₁₀ (G) and π (I) are tighter and wider helices; T/S are turns/bends; '-' is loop.

pLDDT. For AlphaFold models, the B-factor field carries pLDDT — the model's own estimate of local accuracy on a 0–100 scale. Regions with pLDDT<50 should be treated as essentially unmodeled; they often correspond to intrinsically disordered segments.

Nearest PDB structures. Nearest PDB neighbors are the top structural matches found by Foldseek when searching this structure against the entire Protein Data Bank. Each hit reports a TM-score (0 to 1; >0.5 almost always implies the same fold) and an E-value. These are *structural* homologs — they may share no detectable sequence similarity.